Protein AF-A0A2G8KH52-F1 (afdb_monomer)

Mean predicted aligned error: 19.61 Å

Foldseek 3Di:
DFDDDAWDWPDADAAAAAAAAAPVLAFPWFFAADDDIHTDQPQHWPDWDWPDHHRGTDTAPDKDKIKIKIAGPRGHIDIGIYIYHHHHDDPDDDPDDDDPPPPDPQQQAPDPWDWDDDPVNPDIFTDEDPQFDDRRSPDGPVPPVVVPCPVVVVVVVVVVVVVVVVVVVVVVVVVVVVVVVVVVVVVVVVVPD

Secondary structure (DSSP, 8-state):
--------EEE-PPPEEEEEE-GGGTT-EEE---PPPEE--TT-EEEEEES--TT-EEETT-EEEEEEEEEETTS-EEEEEEEEEEEE--------S--S----------TTPEEEE-TTSS-EEEE--TTEESSSS-EEGGG----THHHHHHHHHHHHHHHHHHHHHHHHHHHHHHHHHHHHHHHHHHT--

Solvent-accessible surface area (backbone atoms only — not comparable to full-atom values): 11540 Å² total; per-residue (Å²): 134,82,74,83,76,54,55,52,74,77,41,69,56,72,66,44,78,43,60,75,39,55,58,86,45,60,68,40,68,46,67,46,77,66,71,79,65,42,62,64,50,96,83,50,58,82,43,80,48,63,76,67,56,72,52,46,64,49,46,24,73,45,76,44,79,40,45,37,35,41,30,34,82,74,69,36,61,34,77,48,67,33,44,42,35,35,34,46,41,86,67,86,74,82,78,78,88,74,76,96,73,74,76,76,82,58,59,77,36,32,86,81,22,45,67,45,73,44,95,81,81,78,53,63,47,41,50,48,48,99,59,34,35,67,81,32,18,72,46,45,59,87,74,54,81,69,64,78,52,61,66,53,54,53,52,52,53,53,51,53,52,52,52,50,53,50,52,52,51,52,50,52,50,50,53,50,52,50,52,53,56,51,53,56,53,54,55,61,59,64,72,78,111

InterPro domains:
  IPR000742 EGF-like domain [PS00022] (126-137)
  IPR000742 EGF-like domain [PS50026] (103-138)
  IPR003410 HYR domain [PF02494] (3-84)
  IPR003410 HYR domain [PS50825] (2-88)

Structure (mmCIF, N/CA/C/O backbone):
data_AF-A0A2G8KH52-F1
#
_entry.id   AF-A0A2G8KH52-F1
#
loop_
_atom_site.group_PDB
_atom_site.id
_atom_site.type_symbol
_atom_site.label_atom_id
_atom_site.label_alt_id
_atom_site.label_comp_id
_atom_site.label_asym_id
_atom_site.label_entity_id
_atom_site.label_seq_id
_atom_site.pdbx_PDB_ins_code
_atom_site.Cartn_x
_atom_site.Cartn_y
_atom_site.Cartn_z
_atom_site.occupancy
_atom_site.B_iso_or_equiv
_atom_site.auth_seq_id
_atom_site.auth_comp_id
_atom_site.auth_asym_id
_atom_site.auth_atom_id
_atom_site.pdbx_PDB_model_num
ATOM 1 N N . MET A 1 1 ? 34.834 -14.549 -10.050 1.00 71.62 1 MET A N 1
ATOM 2 C CA . MET A 1 1 ? 33.567 -14.722 -9.312 1.00 71.62 1 MET A CA 1
ATOM 3 C C . MET A 1 1 ? 32.575 -13.744 -9.904 1.00 71.62 1 MET A C 1
ATOM 5 O O . MET A 1 1 ? 33.001 -12.643 -10.227 1.00 71.62 1 MET A O 1
ATOM 9 N N . ALA A 1 2 ? 31.338 -14.173 -10.144 1.00 80.94 2 ALA A N 1
ATOM 10 C CA . ALA A 1 2 ? 30.263 -13.273 -10.552 1.00 80.94 2 ALA A CA 1
ATOM 11 C C . ALA A 1 2 ? 29.682 -12.611 -9.298 1.00 80.94 2 ALA A C 1
ATOM 13 O O . ALA A 1 2 ? 29.644 -13.251 -8.246 1.00 80.94 2 ALA A O 1
ATOM 14 N N . ASP A 1 3 ? 29.290 -11.350 -9.412 1.00 83.12 3 ASP A N 1
ATOM 15 C CA . ASP A 1 3 ? 28.597 -10.639 -8.345 1.00 83.12 3 ASP A CA 1
ATOM 16 C C . ASP A 1 3 ? 27.139 -11.112 -8.261 1.00 83.12 3 ASP A C 1
ATOM 18 O O . ASP A 1 3 ? 26.468 -11.276 -9.279 1.00 83.12 3 ASP A O 1
ATOM 22 N N . THR A 1 4 ? 26.678 -11.378 -7.043 1.00 86.56 4 THR A N 1
ATOM 23 C CA . THR A 1 4 ? 25.345 -11.914 -6.732 1.00 86.56 4 THR A CA 1
ATOM 24 C C . THR A 1 4 ? 24.617 -11.077 -5.681 1.00 86.56 4 THR A C 1
ATOM 26 O O . THR A 1 4 ? 23.618 -11.539 -5.129 1.00 86.56 4 THR A O 1
ATOM 29 N N . ILE A 1 5 ? 25.153 -9.913 -5.307 1.00 85.94 5 ILE A N 1
ATOM 30 C CA . ILE A 1 5 ? 24.564 -9.057 -4.279 1.00 85.94 5 ILE A CA 1
ATOM 31 C C . ILE A 1 5 ? 23.616 -8.076 -4.977 1.00 85.94 5 ILE A C 1
ATOM 33 O O . ILE A 1 5 ? 24.078 -7.264 -5.768 1.00 85.94 5 ILE A O 1
ATOM 37 N N . PRO A 1 6 ? 22.297 -8.127 -4.717 1.00 85.06 6 PRO A N 1
ATOM 38 C CA . PRO A 1 6 ? 21.374 -7.169 -5.302 1.00 85.06 6 PRO A CA 1
ATOM 39 C C . PRO A 1 6 ? 21.569 -5.759 -4.725 1.00 85.06 6 PRO A C 1
ATOM 41 O O . PRO A 1 6 ? 21.970 -5.618 -3.565 1.00 85.06 6 PRO A O 1
ATOM 44 N N . PRO A 1 7 ? 21.223 -4.713 -5.495 1.00 87.81 7 PRO A N 1
ATOM 45 C CA . PRO A 1 7 ? 21.219 -3.340 -4.998 1.00 87.81 7 PRO A CA 1
ATOM 46 C C . PRO A 1 7 ? 20.154 -3.141 -3.906 1.00 87.81 7 PRO A C 1
ATOM 48 O O . PRO A 1 7 ? 19.222 -3.937 -3.767 1.00 87.81 7 PRO A O 1
ATOM 51 N N . VAL A 1 8 ? 20.266 -2.057 -3.133 1.00 87.94 8 VAL A N 1
ATOM 52 C CA . VAL A 1 8 ? 19.383 -1.792 -1.984 1.00 87.94 8 VAL A CA 1
ATOM 53 C C . VAL A 1 8 ? 18.718 -0.422 -2.099 1.00 87.94 8 VAL A C 1
ATOM 55 O O . VAL A 1 8 ? 19.362 0.586 -2.388 1.00 87.94 8 VAL A O 1
ATOM 58 N N . PHE A 1 9 ? 17.411 -0.382 -1.827 1.00 89.38 9 PHE A N 1
ATOM 59 C CA . PHE A 1 9 ? 16.684 0.867 -1.607 1.00 89.38 9 PHE A CA 1
ATOM 60 C C . PHE A 1 9 ? 16.947 1.387 -0.190 1.00 89.38 9 PHE A C 1
ATOM 62 O O . PHE A 1 9 ? 16.737 0.678 0.792 1.00 89.38 9 PHE A O 1
ATOM 69 N N . LEU A 1 10 ? 17.369 2.645 -0.089 1.00 90.81 10 LEU A N 1
ATOM 70 C CA . LEU A 1 10 ? 17.539 3.366 1.173 1.00 90.81 10 LEU A CA 1
ATOM 71 C C . LEU A 1 10 ? 16.207 3.929 1.679 1.00 90.81 10 LEU A C 1
ATOM 73 O O . LEU A 1 10 ? 15.998 4.051 2.885 1.00 90.81 10 LEU A O 1
ATOM 77 N N . SER A 1 11 ? 15.300 4.273 0.761 1.00 90.94 11 SER A N 1
ATOM 78 C CA . SER A 1 11 ? 13.941 4.692 1.092 1.00 90.94 11 SER A CA 1
ATOM 79 C C . SER A 1 11 ? 12.933 4.236 0.043 1.00 90.94 11 SER A C 1
ATOM 81 O O . SER A 1 11 ? 13.217 4.241 -1.153 1.00 90.94 11 SER A O 1
ATOM 83 N N . CYS A 1 12 ? 11.743 3.864 0.515 1.00 92.50 12 CYS A N 1
ATOM 84 C CA . CYS A 1 12 ? 10.591 3.487 -0.296 1.00 92.50 12 CYS A CA 1
ATOM 85 C C . CYS A 1 12 ? 9.347 4.230 0.206 1.00 92.50 12 CYS A C 1
ATOM 87 O O . CYS A 1 12 ? 9.138 4.292 1.422 1.00 92.50 12 CYS A O 1
ATOM 89 N N . PRO A 1 13 ? 8.521 4.802 -0.687 1.00 93.19 13 PRO A N 1
ATOM 90 C CA . PRO A 1 13 ? 7.235 5.369 -0.305 1.00 93.19 13 PRO A CA 1
ATOM 91 C C . PRO A 1 13 ? 6.314 4.312 0.306 1.00 93.19 13 PRO A C 1
ATOM 93 O O . PRO A 1 13 ? 6.342 3.152 -0.091 1.00 93.19 13 PRO A O 1
ATOM 96 N N . ASN A 1 14 ? 5.475 4.739 1.249 1.00 92.62 14 ASN A N 1
ATOM 97 C CA . ASN A 1 14 ? 4.377 3.920 1.756 1.00 92.62 14 ASN A CA 1
ATOM 98 C C . ASN A 1 14 ? 3.140 4.072 0.862 1.00 92.62 14 ASN A C 1
ATOM 100 O O . ASN A 1 14 ? 3.003 5.065 0.142 1.00 92.62 14 ASN A O 1
ATOM 104 N N . ASP A 1 15 ? 2.201 3.138 0.998 1.00 89.81 15 ASP A N 1
ATOM 105 C CA . ASP A 1 15 ? 0.899 3.208 0.338 1.00 89.81 15 ASP 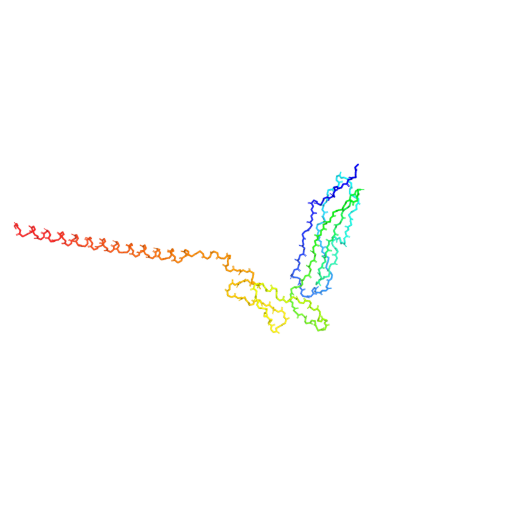A CA 1
ATOM 106 C C . ASP A 1 15 ? 0.169 4.530 0.625 1.00 89.81 15 ASP A C 1
ATOM 108 O O . ASP A 1 15 ? 0.082 5.007 1.761 1.00 89.81 15 ASP A O 1
ATOM 112 N N . MET A 1 16 ? -0.407 5.108 -0.427 1.00 84.94 16 MET A N 1
ATOM 113 C CA . MET A 1 16 ? -1.158 6.355 -0.397 1.00 84.94 16 MET A CA 1
ATOM 114 C C . MET A 1 16 ? -2.645 6.081 -0.622 1.00 84.94 16 MET A C 1
ATOM 116 O O . MET A 1 16 ? -3.093 5.823 -1.742 1.00 84.94 16 MET A O 1
ATOM 120 N N . ILE A 1 17 ? -3.431 6.173 0.452 1.00 87.31 17 ILE A N 1
ATOM 121 C CA . ILE A 1 17 ? -4.868 5.883 0.434 1.00 87.31 17 ILE A CA 1
ATOM 122 C C . ILE A 1 17 ? -5.656 7.162 0.719 1.00 87.31 17 ILE A C 1
ATOM 124 O O . ILE A 1 17 ? -5.614 7.707 1.821 1.00 87.31 17 ILE A O 1
ATOM 128 N N . PHE A 1 18 ? -6.428 7.614 -0.266 1.00 86.94 18 PHE A N 1
ATOM 129 C CA . PHE A 1 18 ? -7.307 8.774 -0.165 1.00 86.94 18 PHE A CA 1
ATOM 130 C C . PHE A 1 18 ? -8.759 8.300 -0.188 1.00 86.94 18 PHE A C 1
ATOM 132 O O . PHE A 1 18 ? -9.246 7.884 -1.229 1.00 86.94 18 PHE A O 1
ATOM 139 N N . ASN A 1 19 ? -9.473 8.361 0.935 1.00 82.81 19 ASN A N 1
ATOM 140 C CA . ASN A 1 19 ? -10.865 7.892 1.049 1.00 82.81 19 ASN A CA 1
ATOM 141 C C . ASN A 1 19 ? -11.895 9.022 1.220 1.00 82.81 19 ASN A C 1
ATOM 143 O O . ASN A 1 19 ? -13.094 8.7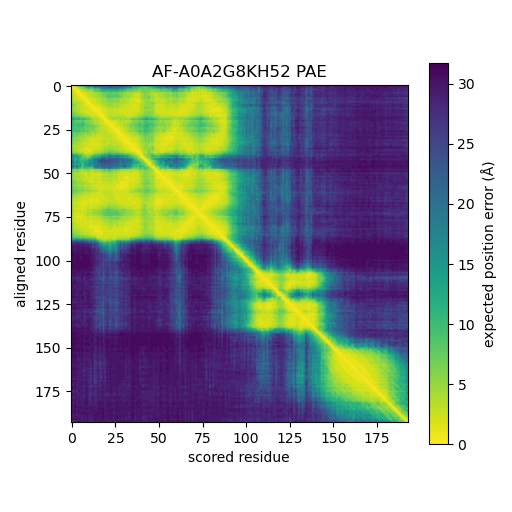71 1.356 1.00 82.81 19 ASN A O 1
ATOM 147 N N . THR A 1 20 ? -11.439 10.275 1.204 1.00 78.12 20 THR A N 1
ATOM 148 C CA . THR A 1 20 ? -12.258 11.458 1.491 1.00 78.12 20 THR A CA 1
ATOM 149 C C . THR A 1 20 ? -12.552 12.328 0.269 1.00 78.12 20 THR A C 1
ATOM 151 O O . THR A 1 20 ? -13.041 13.449 0.420 1.00 78.12 20 THR A O 1
ATOM 154 N N . LEU A 1 21 ? -12.306 11.848 -0.957 1.00 84.00 21 LEU A N 1
ATOM 155 C CA . LEU A 1 21 ? -12.569 12.666 -2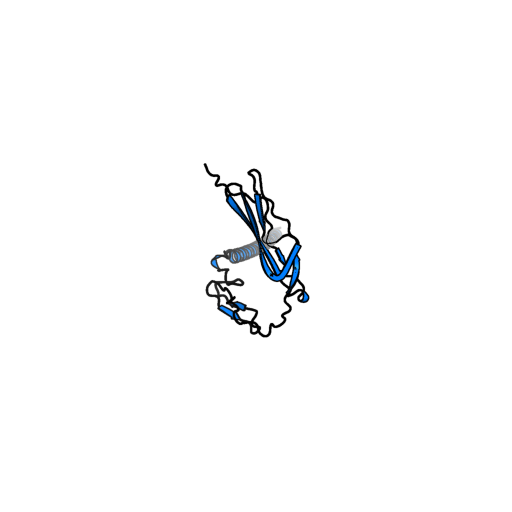.143 1.00 84.00 21 LEU A CA 1
ATOM 156 C C . LEU A 1 21 ? -14.077 12.954 -2.292 1.00 84.00 21 LEU A C 1
ATOM 158 O O . LEU A 1 21 ? -14.912 12.100 -1.970 1.00 84.00 21 LEU A O 1
ATOM 162 N N . PRO A 1 22 ? -14.476 14.139 -2.784 1.00 85.62 22 PRO A N 1
ATOM 163 C CA . PRO A 1 22 ? -15.883 14.429 -3.031 1.00 85.62 22 PRO A CA 1
ATOM 164 C C . PRO A 1 22 ? -16.492 13.429 -4.028 1.00 85.62 22 PRO A C 1
ATOM 166 O O . PRO A 1 22 ? -15.806 13.021 -4.965 1.00 85.62 22 PRO A O 1
ATOM 169 N N . PRO A 1 23 ? -17.793 13.101 -3.942 1.00 81.50 23 PRO A N 1
ATOM 170 C CA . PRO A 1 23 ? -18.446 12.213 -4.910 1.00 81.50 23 PRO A CA 1
ATOM 171 C C . PRO A 1 23 ? -18.358 12.706 -6.361 1.00 81.50 23 PRO A C 1
ATOM 173 O O . PRO A 1 23 ? -18.412 11.915 -7.298 1.00 81.50 23 PRO A O 1
ATOM 176 N N . ALA A 1 24 ? -18.236 14.023 -6.557 1.00 83.38 24 ALA A N 1
ATOM 177 C CA . ALA A 1 24 ? -18.034 14.644 -7.865 1.00 83.38 24 ALA A CA 1
ATOM 178 C C . ALA A 1 24 ? -16.666 14.318 -8.490 1.00 83.38 24 ALA A C 1
ATOM 180 O O . ALA A 1 24 ? -16.505 14.479 -9.694 1.00 83.38 24 ALA A O 1
ATOM 181 N N . ALA A 1 25 ? -15.701 13.851 -7.693 1.00 85.12 25 ALA A N 1
ATOM 182 C CA . ALA A 1 25 ? -14.383 13.468 -8.175 1.00 85.12 25 ALA A CA 1
ATOM 183 C C . ALA A 1 25 ? -14.353 12.070 -8.807 1.00 85.12 25 ALA A C 1
ATOM 185 O O . ALA A 1 25 ? -13.352 11.718 -9.421 1.00 85.12 25 ALA A O 1
ATOM 186 N N . ALA A 1 26 ? -15.422 11.273 -8.679 1.00 85.69 26 ALA A N 1
ATOM 187 C CA . ALA A 1 26 ? -15.471 9.915 -9.211 1.00 85.69 26 ALA A CA 1
ATOM 188 C C . ALA A 1 26 ? -15.149 9.884 -10.715 1.00 85.69 26 ALA A C 1
ATOM 190 O O . ALA A 1 26 ? -15.797 10.558 -11.516 1.00 85.69 26 ALA A O 1
ATOM 191 N N . GLY A 1 27 ? -14.159 9.077 -11.100 1.00 84.25 27 GLY A N 1
ATOM 192 C CA . GLY A 1 27 ? -13.714 8.934 -12.483 1.00 84.25 27 GLY A CA 1
ATOM 193 C C . GLY A 1 27 ? -12.851 10.076 -13.028 1.00 84.25 27 GLY A C 1
ATOM 194 O O . GLY A 1 27 ? -12.435 9.964 -14.182 1.00 84.25 27 GLY A O 1
ATOM 195 N N . LEU A 1 28 ? -12.567 11.130 -12.249 1.00 89.75 28 LEU A N 1
ATOM 196 C CA . LEU A 1 28 ? -11.590 12.162 -12.620 1.00 89.75 28 LEU A CA 1
ATOM 197 C C . LEU A 1 28 ? -10.164 11.617 -12.520 1.00 89.75 28 LEU A C 1
ATOM 199 O O . LEU A 1 28 ? -9.900 10.744 -11.701 1.00 89.75 28 LEU A O 1
ATOM 203 N N . SER A 1 29 ? -9.240 12.169 -13.303 1.00 94.06 29 SER A N 1
ATOM 204 C CA . SER A 1 29 ? -7.806 11.907 -13.153 1.00 94.06 29 SER A CA 1
ATOM 205 C C . SER A 1 29 ? -7.161 13.031 -12.347 1.00 94.06 29 SER A C 1
ATOM 207 O O . SER A 1 29 ? -7.256 14.195 -12.736 1.00 94.06 29 SER A O 1
ATOM 209 N N . ILE A 1 30 ? -6.535 12.693 -11.220 1.00 91.62 30 ILE A N 1
ATOM 210 C CA . ILE A 1 30 ? -5.933 13.654 -10.286 1.00 91.62 30 ILE A CA 1
ATOM 211 C C . ILE A 1 30 ? -4.423 13.409 -10.220 1.00 91.62 30 ILE A C 1
ATOM 213 O O . ILE A 1 30 ? -4.028 12.262 -10.003 1.00 91.62 30 ILE A O 1
ATOM 217 N N . PRO A 1 31 ? -3.577 14.446 -10.376 1.00 95.19 31 PRO A N 1
ATOM 218 C CA . PRO A 1 31 ? -2.136 14.307 -10.212 1.00 95.19 31 PRO A CA 1
ATOM 219 C C . PRO A 1 31 ? -1.784 14.028 -8.749 1.00 95.19 31 PRO A C 1
ATOM 221 O O . PRO A 1 31 ? -2.169 14.794 -7.863 1.00 95.19 31 PRO A O 1
ATOM 224 N N . ILE A 1 32 ? -1.028 12.961 -8.500 1.00 94.62 32 ILE A N 1
ATOM 225 C CA . ILE A 1 32 ? -0.554 12.586 -7.162 1.00 94.62 32 ILE A CA 1
ATOM 226 C C . ILE A 1 32 ? 0.959 12.746 -7.108 1.00 94.62 32 ILE A C 1
ATOM 228 O O . ILE A 1 32 ? 1.669 12.334 -8.017 1.00 94.62 32 ILE A O 1
ATOM 232 N N . SER A 1 33 ? 1.458 13.374 -6.045 1.00 94.75 33 SER A N 1
ATOM 233 C CA . SER A 1 33 ? 2.890 13.576 -5.829 1.00 94.75 33 SER A CA 1
ATOM 234 C C . SER A 1 33 ? 3.356 12.735 -4.649 1.00 94.75 33 SER A C 1
ATOM 236 O O . SER A 1 33 ? 2.730 12.765 -3.592 1.00 94.75 33 SER A O 1
ATOM 238 N N . TRP A 1 34 ? 4.479 12.045 -4.818 1.00 94.81 34 TRP A N 1
ATOM 239 C CA . TRP A 1 34 ? 5.202 11.327 -3.768 1.00 94.81 34 TRP A CA 1
ATOM 240 C C . TRP A 1 34 ? 6.686 11.692 -3.825 1.00 94.81 34 TRP A C 1
ATOM 242 O O . TRP A 1 34 ? 7.155 12.281 -4.801 1.00 94.81 34 TRP A O 1
ATOM 252 N N . THR A 1 35 ? 7.413 11.361 -2.762 1.00 93.62 35 THR A N 1
ATOM 253 C CA . THR A 1 35 ? 8.877 11.431 -2.745 1.00 93.62 35 THR A CA 1
ATOM 254 C C . THR A 1 35 ? 9.422 10.218 -3.483 1.00 93.62 35 THR A C 1
ATOM 256 O O . THR A 1 35 ? 9.022 9.105 -3.161 1.00 93.62 35 THR A O 1
ATOM 259 N N . GLU A 1 36 ? 10.303 10.399 -4.465 1.00 92.50 36 GLU A N 1
ATOM 260 C CA . GLU A 1 36 ? 10.885 9.253 -5.175 1.00 92.50 36 GLU A CA 1
ATOM 261 C C . GLU A 1 36 ? 11.737 8.376 -4.237 1.00 92.50 36 GLU A C 1
ATOM 263 O O . GLU A 1 36 ? 12.361 8.909 -3.313 1.00 92.50 36 GLU A O 1
ATOM 268 N N . PRO A 1 37 ? 11.774 7.046 -4.455 1.00 90.88 37 PRO A N 1
ATOM 269 C CA . PRO A 1 37 ? 12.661 6.155 -3.716 1.00 90.88 37 PRO A CA 1
ATOM 270 C C . PRO A 1 37 ? 14.127 6.562 -3.883 1.00 90.88 37 PRO A C 1
ATOM 272 O O . PRO A 1 37 ? 14.571 6.872 -4.990 1.00 90.88 37 PRO A O 1
ATOM 275 N N . THR A 1 38 ? 14.902 6.492 -2.804 1.00 88.81 38 THR A N 1
ATOM 276 C CA . THR A 1 38 ? 16.364 6.610 -2.871 1.00 88.81 38 THR A CA 1
ATOM 277 C C . THR A 1 38 ? 17.002 5.235 -2.772 1.00 88.81 38 THR A C 1
ATOM 279 O O . THR A 1 38 ? 16.481 4.335 -2.114 1.00 88.81 38 THR A O 1
ATOM 282 N N . TYR A 1 39 ? 18.143 5.064 -3.422 1.00 86.50 39 TYR A N 1
ATOM 283 C CA . TYR A 1 39 ? 18.898 3.818 -3.439 1.00 86.50 39 TYR A CA 1
ATOM 284 C C . TYR A 1 39 ? 20.388 4.118 -3.347 1.00 86.50 39 TYR A C 1
ATOM 286 O O . TYR A 1 39 ? 20.811 5.239 -3.628 1.00 86.50 39 TYR A O 1
ATOM 294 N N . ASP A 1 40 ? 21.145 3.120 -2.909 1.00 80.50 40 ASP A N 1
ATOM 295 C CA . ASP A 1 40 ? 22.598 3.192 -2.850 1.00 80.50 40 ASP A CA 1
ATOM 296 C C . ASP A 1 40 ? 23.205 2.737 -4.186 1.00 80.50 40 ASP A C 1
ATOM 298 O O . ASP A 1 40 ? 22.765 1.746 -4.780 1.00 80.50 40 ASP A O 1
ATOM 302 N N . ASP A 1 41 ? 24.177 3.493 -4.689 1.00 66.25 41 ASP A N 1
ATOM 303 C CA . ASP A 1 41 ? 24.806 3.304 -5.996 1.00 66.25 41 ASP A CA 1
ATOM 304 C C . ASP A 1 41 ? 26.315 3.034 -5.910 1.00 66.25 41 ASP A C 1
ATOM 306 O O . ASP A 1 41 ? 26.984 3.017 -6.946 1.00 66.25 41 ASP A O 1
ATOM 310 N N . GLU A 1 42 ? 26.844 2.736 -4.716 1.00 65.19 42 GLU A N 1
ATOM 311 C CA . GLU A 1 42 ? 28.276 2.516 -4.445 1.00 65.19 42 GLU A CA 1
ATOM 312 C C . GLU A 1 42 ? 28.950 1.415 -5.310 1.00 65.19 42 GLU A C 1
ATOM 314 O O . GLU A 1 42 ? 30.179 1.348 -5.376 1.00 65.19 42 GLU A O 1
ATOM 319 N N . GLY A 1 43 ? 28.179 0.587 -6.033 1.00 61.34 43 GLY A N 1
ATOM 320 C CA . GLY A 1 43 ? 28.661 -0.416 -7.001 1.00 61.34 43 GLY A CA 1
ATOM 321 C C . GLY A 1 43 ? 28.441 -0.090 -8.490 1.00 61.34 43 GLY A C 1
ATOM 322 O O . GLY A 1 43 ? 28.858 -0.866 -9.350 1.00 61.34 43 GLY A O 1
ATOM 323 N N . GLY A 1 44 ? 27.803 1.040 -8.818 1.00 60.78 44 GLY A N 1
ATOM 324 C CA . GLY A 1 44 ? 27.336 1.373 -10.165 1.00 60.78 44 GLY A CA 1
ATOM 325 C C . GLY A 1 44 ? 25.979 0.734 -10.482 1.00 60.78 44 GLY A C 1
ATOM 326 O O . GLY A 1 44 ? 25.894 -0.409 -10.925 1.00 60.78 44 GLY A O 1
ATOM 327 N N . THR A 1 45 ? 24.904 1.501 -10.313 1.00 62.28 45 THR A N 1
ATOM 328 C CA . THR A 1 45 ? 23.531 1.101 -10.664 1.00 62.28 45 THR A CA 1
ATOM 329 C C . THR A 1 45 ? 23.083 1.933 -11.862 1.00 62.28 45 THR A C 1
ATOM 331 O O . THR A 1 45 ? 23.059 3.157 -11.788 1.00 62.28 45 THR A O 1
ATOM 334 N N . ILE A 1 46 ? 22.766 1.302 -13.000 1.00 66.50 46 ILE A N 1
ATOM 335 C CA . ILE A 1 46 ? 22.580 2.041 -14.269 1.00 66.50 46 ILE A CA 1
ATOM 336 C C . ILE A 1 46 ? 21.106 2.298 -14.600 1.00 66.50 46 ILE A C 1
ATOM 338 O O . ILE A 1 46 ? 20.797 3.214 -15.365 1.00 66.50 46 ILE A O 1
ATOM 342 N N . ARG A 1 47 ? 20.164 1.507 -14.074 1.00 66.12 47 ARG A N 1
ATOM 343 C CA . ARG A 1 47 ? 18.803 1.512 -14.629 1.00 66.12 47 ARG A CA 1
ATOM 344 C C . ARG A 1 47 ? 17.713 1.484 -13.566 1.00 66.12 47 ARG A C 1
ATOM 346 O O . ARG A 1 47 ? 17.285 0.412 -13.159 1.00 66.12 47 ARG A O 1
ATOM 353 N N . ALA A 1 48 ? 17.230 2.668 -13.194 1.00 75.06 48 ALA A N 1
ATOM 354 C CA . ALA A 1 48 ? 15.937 2.842 -12.543 1.00 75.06 48 ALA A CA 1
ATOM 355 C C . ALA A 1 48 ? 14.833 2.768 -13.615 1.00 75.06 48 ALA A C 1
ATOM 357 O O . ALA A 1 48 ? 14.697 3.667 -14.443 1.00 75.06 48 ALA A O 1
ATOM 358 N N . ASN A 1 49 ? 14.087 1.665 -13.661 1.00 88.19 49 ASN A N 1
ATOM 359 C CA . ASN A 1 49 ? 12.830 1.591 -14.398 1.00 88.19 49 ASN A CA 1
ATOM 360 C C . ASN A 1 49 ? 11.685 1.915 -13.441 1.00 88.19 49 ASN A C 1
ATOM 362 O O . ASN A 1 49 ? 11.664 1.414 -12.319 1.00 88.19 49 ASN A O 1
ATOM 366 N N . GLN A 1 50 ? 10.722 2.710 -13.888 1.00 92.44 50 GLN A N 1
ATOM 367 C CA . GLN A 1 50 ? 9.570 3.099 -13.083 1.00 92.44 50 GLN A CA 1
ATOM 368 C C . GLN A 1 50 ? 8.298 3.013 -13.912 1.00 92.44 50 GLN A C 1
ATOM 370 O O . GLN A 1 50 ? 8.274 3.376 -15.087 1.00 92.44 50 GLN A O 1
ATOM 375 N N . THR A 1 51 ? 7.238 2.509 -13.293 1.00 95.06 51 THR A N 1
ATOM 376 C CA . THR A 1 51 ? 5.912 2.424 -13.927 1.00 95.06 51 THR A CA 1
ATOM 377 C C . THR A 1 51 ? 5.206 3.776 -13.977 1.00 95.06 51 THR A C 1
ATOM 379 O O . THR A 1 51 ? 4.444 4.023 -14.906 1.00 95.06 51 THR A O 1
ATOM 382 N N . HIS A 1 52 ? 5.470 4.637 -12.991 1.00 95.56 52 HIS A N 1
ATOM 383 C CA . HIS A 1 52 ? 4.866 5.956 -12.834 1.00 95.56 52 HIS A CA 1
ATOM 384 C C . HIS A 1 52 ? 5.898 6.927 -12.258 1.00 95.56 52 HIS A C 1
ATOM 386 O O . HIS A 1 52 ? 6.861 6.508 -11.615 1.00 95.56 52 HIS A O 1
ATOM 392 N N . SER A 1 53 ? 5.685 8.220 -12.478 1.00 95.00 53 SER A N 1
ATOM 393 C CA . SER A 1 53 ? 6.521 9.306 -11.963 1.00 95.00 53 SER A CA 1
ATOM 394 C C . SER A 1 53 ? 5.692 10.264 -11.104 1.00 95.00 53 SER A C 1
ATOM 396 O O . SER A 1 53 ? 4.486 10.405 -11.337 1.00 95.00 53 SER A O 1
ATOM 398 N N . PRO A 1 54 ? 6.295 10.954 -10.118 1.00 95.94 54 PRO A N 1
ATOM 399 C CA . PRO A 1 54 ? 5.569 11.920 -9.310 1.00 95.94 54 PRO A CA 1
ATOM 400 C C . PRO A 1 54 ? 4.835 12.931 -10.190 1.00 95.94 54 PRO A C 1
ATOM 402 O O . PRO A 1 54 ? 5.390 13.453 -11.156 1.00 95.94 54 PRO A O 1
ATOM 405 N N . ARG A 1 55 ? 3.603 13.261 -9.795 1.00 95.75 55 ARG A N 1
ATOM 406 C CA . ARG A 1 55 ? 2.643 14.117 -10.513 1.00 95.75 55 ARG A CA 1
ATOM 407 C C . ARG A 1 55 ? 1.912 13.444 -11.673 1.00 95.75 55 ARG A C 1
ATOM 409 O O . ARG A 1 55 ? 1.079 14.110 -12.296 1.00 95.75 55 ARG A O 1
ATOM 416 N N . ASP A 1 56 ? 2.128 12.153 -11.909 1.00 96.06 56 ASP A N 1
ATOM 417 C CA . ASP A 1 56 ? 1.238 11.372 -12.762 1.00 96.06 56 ASP A CA 1
ATOM 418 C C . ASP A 1 56 ? -0.197 11.416 -12.236 1.00 96.06 56 ASP A C 1
ATOM 420 O O . ASP A 1 56 ? -0.456 11.563 -11.036 1.00 96.06 56 ASP A O 1
ATOM 424 N N . SER A 1 57 ? -1.147 11.352 -13.169 1.00 94.94 57 SER A N 1
ATOM 425 C CA . SER A 1 57 ? -2.567 11.482 -12.861 1.00 94.94 57 SER A CA 1
ATOM 426 C C . SER A 1 57 ? -3.240 10.123 -12.768 1.00 94.94 57 SER A C 1
ATOM 428 O O . SER A 1 57 ? -3.268 9.373 -13.740 1.00 94.94 57 SER A O 1
ATOM 430 N N . PHE A 1 58 ? -3.852 9.852 -11.620 1.00 93.69 58 PHE A N 1
ATOM 431 C CA . PHE A 1 58 ? -4.526 8.590 -11.329 1.00 93.69 58 PHE A CA 1
ATOM 432 C C . PHE A 1 58 ? -6.028 8.790 -11.321 1.00 93.69 58 PHE A C 1
ATOM 434 O O . PHE A 1 58 ? -6.537 9.826 -10.882 1.00 93.69 58 PHE A O 1
ATOM 441 N N . ARG A 1 59 ? -6.747 7.796 -11.832 1.00 91.81 59 ARG A N 1
ATOM 442 C CA . ARG A 1 59 ? -8.194 7.870 -11.944 1.00 91.81 59 ARG A CA 1
ATOM 443 C C . ARG A 1 59 ? -8.848 7.547 -10.604 1.00 91.81 59 ARG A C 1
ATOM 445 O O . ARG A 1 59 ? -8.601 6.505 -10.006 1.00 91.81 59 ARG A O 1
ATOM 452 N N . VAL A 1 60 ? -9.720 8.436 -10.146 1.00 90.00 60 VAL A N 1
ATOM 453 C CA . VAL A 1 60 ? -10.500 8.246 -8.924 1.00 90.00 60 VAL A CA 1
ATOM 454 C C . VAL A 1 60 ? -11.460 7.074 -9.106 1.00 90.00 60 VAL A C 1
ATOM 456 O O . VAL A 1 60 ? -12.323 7.095 -9.987 1.00 90.00 60 VAL A O 1
ATOM 459 N N . GLY A 1 61 ? -11.339 6.089 -8.226 1.00 81.62 61 GLY A N 1
ATOM 460 C CA . GLY A 1 61 ? -12.054 4.819 -8.233 1.00 81.62 61 GLY A CA 1
ATOM 461 C C . GLY A 1 61 ? -11.151 3.620 -8.521 1.00 81.62 61 GLY A C 1
ATOM 462 O O . GLY A 1 61 ? -11.553 2.503 -8.205 1.00 81.62 61 GLY A O 1
ATOM 463 N N . ASP A 1 62 ? -9.950 3.851 -9.057 1.00 84.56 62 ASP A N 1
ATOM 464 C CA . ASP A 1 62 ? -8.994 2.800 -9.395 1.00 84.56 62 ASP A CA 1
ATOM 465 C C . ASP A 1 62 ? -7.907 2.674 -8.309 1.00 84.56 62 ASP A C 1
ATOM 467 O O . ASP A 1 62 ? -7.647 3.602 -7.533 1.00 84.56 62 ASP A O 1
ATOM 471 N N . ILE A 1 63 ? -7.280 1.497 -8.254 1.00 88.31 63 ILE A N 1
ATOM 472 C CA . ILE A 1 63 ? -6.093 1.220 -7.438 1.00 88.31 63 ILE A CA 1
ATOM 473 C C . ILE A 1 63 ? -4.934 1.009 -8.406 1.00 88.31 63 ILE A C 1
ATOM 475 O O . ILE A 1 63 ? -5.038 0.201 -9.330 1.00 88.31 63 ILE A O 1
ATOM 479 N N . THR A 1 64 ? -3.838 1.734 -8.214 1.00 88.38 64 THR A N 1
ATOM 480 C CA . THR A 1 64 ? -2.657 1.647 -9.076 1.00 88.38 64 THR A CA 1
ATOM 481 C C . THR A 1 64 ? -1.442 1.210 -8.272 1.00 88.38 64 THR A C 1
ATOM 483 O O . THR A 1 64 ? -1.147 1.805 -7.240 1.00 88.38 64 THR A O 1
ATOM 486 N N . ASN A 1 65 ? -0.745 0.174 -8.749 1.00 93.12 65 ASN A N 1
ATOM 487 C CA . ASN A 1 65 ? 0.531 -0.259 -8.182 1.00 93.12 65 ASN A CA 1
ATOM 488 C C . ASN A 1 65 ? 1.679 0.493 -8.863 1.00 93.12 65 ASN A C 1
ATOM 490 O O . ASN A 1 65 ? 1.827 0.413 -10.087 1.00 93.12 65 ASN A O 1
ATOM 494 N N . VAL A 1 66 ? 2.474 1.222 -8.082 1.00 94.12 66 VAL A N 1
ATOM 495 C CA . VAL A 1 66 ? 3.656 1.934 -8.561 1.00 94.12 66 VAL A CA 1
ATOM 496 C C . VAL A 1 66 ? 4.887 1.120 -8.206 1.00 94.12 66 VAL A C 1
ATOM 498 O O . VAL A 1 66 ? 5.226 0.968 -7.041 1.00 94.12 66 VAL A O 1
ATOM 501 N N . VAL A 1 67 ? 5.569 0.625 -9.234 1.00 93.69 67 VAL A N 1
ATOM 502 C CA . VAL A 1 67 ? 6.787 -0.182 -9.114 1.00 93.69 67 VAL A CA 1
ATOM 503 C C . VAL A 1 67 ? 7.991 0.590 -9.647 1.00 93.69 67 VAL A C 1
ATOM 505 O O . VAL A 1 67 ? 7.952 1.089 -10.778 1.00 93.69 67 VAL A O 1
ATOM 508 N N . TYR A 1 68 ? 9.050 0.632 -8.840 1.00 93.12 68 TYR A N 1
ATOM 509 C CA . TYR A 1 68 ? 10.403 1.054 -9.189 1.00 93.12 68 TYR A CA 1
ATOM 510 C C . TYR A 1 68 ? 11.330 -0.161 -9.163 1.00 93.12 68 TYR A C 1
ATOM 512 O O . TYR A 1 68 ? 11.283 -0.979 -8.247 1.00 93.12 68 TYR A O 1
ATOM 520 N N . THR A 1 69 ? 12.185 -0.292 -10.170 1.00 91.62 69 THR A N 1
ATOM 521 C CA . THR A 1 69 ? 13.144 -1.391 -10.304 1.00 91.62 69 THR A CA 1
ATOM 522 C C . THR A 1 6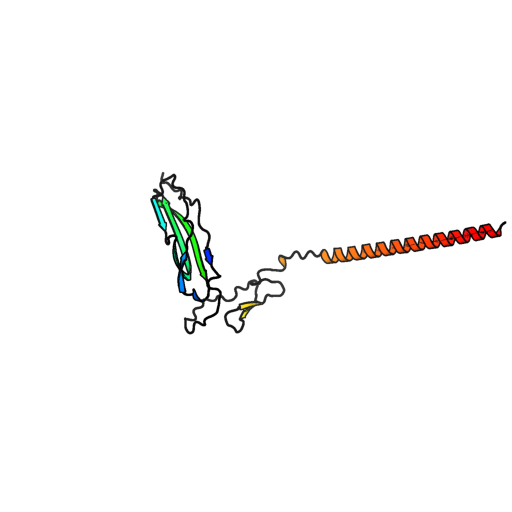9 ? 14.517 -0.823 -10.581 1.00 91.62 69 THR A C 1
ATOM 524 O O . THR A 1 69 ? 14.678 -0.060 -11.529 1.00 91.62 69 THR A O 1
ATOM 527 N N . ILE A 1 70 ? 15.499 -1.222 -9.785 1.00 90.00 70 ILE A N 1
ATOM 528 C CA . ILE A 1 70 ? 16.906 -0.886 -9.993 1.00 90.00 70 ILE A CA 1
ATOM 529 C C . ILE A 1 70 ? 17.684 -2.152 -10.330 1.00 90.00 70 ILE A C 1
ATOM 531 O O . ILE A 1 70 ? 17.380 -3.225 -9.806 1.00 90.00 70 ILE A O 1
ATOM 535 N N . VAL A 1 71 ? 18.658 -2.024 -11.230 1.00 88.00 71 VAL A N 1
ATOM 536 C CA . VAL A 1 71 ? 19.514 -3.127 -11.684 1.00 88.00 71 VAL A CA 1
ATOM 537 C C . VAL A 1 71 ? 20.972 -2.679 -11.646 1.00 88.00 71 VAL A C 1
ATOM 539 O O . VAL A 1 71 ? 21.298 -1.598 -12.154 1.00 88.00 71 VAL A O 1
ATOM 542 N N . ASP A 1 72 ? 21.825 -3.502 -11.043 1.00 87.44 72 ASP A N 1
ATOM 543 C CA . ASP A 1 72 ? 23.271 -3.279 -10.978 1.00 87.44 72 ASP A CA 1
ATOM 544 C C . ASP A 1 72 ? 23.986 -3.670 -12.293 1.00 87.44 72 ASP A C 1
ATOM 546 O O . ASP A 1 72 ? 23.376 -4.121 -13.269 1.00 87.44 72 ASP A O 1
ATOM 550 N N . LEU A 1 73 ? 25.308 -3.487 -12.336 1.00 84.06 73 LEU A N 1
ATOM 551 C CA . LEU A 1 73 ? 26.156 -3.862 -13.474 1.00 84.06 73 LEU A CA 1
ATOM 552 C C . LEU A 1 73 ? 26.251 -5.374 -13.732 1.00 84.06 73 LEU A C 1
ATOM 554 O O . LEU A 1 73 ? 26.597 -5.783 -14.843 1.00 84.06 73 LEU A O 1
ATOM 558 N N . ALA A 1 74 ? 25.984 -6.194 -12.719 1.00 85.94 74 ALA A N 1
ATOM 559 C CA . ALA A 1 74 ? 26.050 -7.648 -12.787 1.00 85.94 74 ALA A CA 1
ATOM 560 C C . ALA A 1 74 ? 24.716 -8.287 -13.215 1.00 85.94 74 ALA A C 1
ATOM 562 O O . ALA A 1 74 ? 24.688 -9.460 -13.591 1.00 85.94 74 ALA A O 1
ATOM 563 N N . GLY A 1 75 ? 23.631 -7.509 -13.224 1.00 86.25 75 GLY A N 1
ATOM 564 C CA . GLY A 1 75 ? 22.282 -7.937 -13.572 1.00 86.25 75 GLY A CA 1
ATOM 565 C C . GLY A 1 75 ? 21.414 -8.332 -12.374 1.00 86.25 75 GLY A C 1
ATOM 566 O O . GLY A 1 75 ? 20.312 -8.839 -12.593 1.00 86.25 75 GLY A O 1
ATOM 567 N N . ASN A 1 76 ? 21.856 -8.106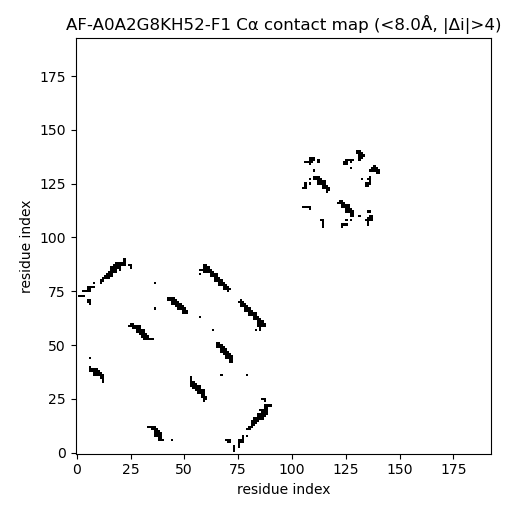 -11.132 1.00 87.56 76 ASN A N 1
ATOM 568 C CA . ASN A 1 76 ? 20.997 -8.289 -9.965 1.00 87.56 76 ASN A CA 1
ATOM 569 C C . ASN A 1 76 ? 20.008 -7.120 -9.866 1.00 87.56 76 ASN A C 1
ATOM 571 O O . ASN A 1 76 ? 20.347 -5.969 -10.150 1.00 87.56 76 ASN A O 1
ATOM 575 N N . ALA A 1 77 ? 18.773 -7.415 -9.459 1.00 89.31 77 ALA A N 1
ATOM 576 C CA . ALA A 1 77 ? 17.687 -6.443 -9.430 1.00 89.31 77 ALA A CA 1
ATOM 577 C C . ALA A 1 77 ? 17.031 -6.354 -8.050 1.00 89.31 77 ALA A C 1
ATOM 579 O O . ALA A 1 77 ? 16.885 -7.361 -7.357 1.00 89.31 77 ALA A O 1
ATOM 580 N N . ALA A 1 78 ? 16.574 -5.154 -7.700 1.00 90.12 78 ALA A N 1
ATOM 581 C CA . ALA A 1 78 ? 15.728 -4.905 -6.540 1.00 90.12 78 ALA A CA 1
ATOM 582 C C . ALA A 1 78 ? 14.501 -4.083 -6.938 1.00 90.12 78 ALA A C 1
ATOM 584 O O . ALA A 1 78 ? 14.557 -3.257 -7.856 1.00 90.12 78 ALA A O 1
ATOM 585 N N . THR A 1 79 ? 13.389 -4.303 -6.236 1.00 92.88 79 THR A N 1
ATOM 586 C CA . THR A 1 79 ? 12.104 -3.649 -6.505 1.00 92.88 79 THR A CA 1
ATOM 587 C C . THR A 1 79 ? 11.556 -2.953 -5.269 1.00 92.88 79 THR A C 1
ATOM 589 O O . THR A 1 79 ? 11.582 -3.510 -4.174 1.00 92.88 79 THR A O 1
ATOM 592 N N . CYS A 1 80 ? 11.017 -1.758 -5.476 1.00 92.44 80 CYS A N 1
ATOM 593 C CA . CYS A 1 80 ? 10.293 -0.966 -4.494 1.00 92.44 80 CYS A CA 1
ATOM 594 C C . CYS A 1 80 ? 8.887 -0.713 -5.040 1.00 92.44 80 CYS A C 1
ATOM 596 O O . CYS A 1 80 ? 8.757 -0.209 -6.158 1.00 92.44 80 CYS A O 1
ATOM 598 N N . GLU A 1 81 ? 7.847 -1.076 -4.291 1.00 94.81 81 GLU A N 1
ATOM 599 C CA . GLU A 1 81 ? 6.460 -0.921 -4.731 1.00 94.81 81 GLU A CA 1
ATOM 600 C C . GLU A 1 81 ? 5.557 -0.329 -3.650 1.00 94.81 81 GLU A C 1
ATOM 602 O O . GLU A 1 81 ? 5.787 -0.538 -2.460 1.00 94.81 81 GLU A O 1
ATOM 607 N N . PHE A 1 82 ? 4.550 0.428 -4.084 1.00 92.38 82 PHE A N 1
ATOM 608 C CA . PHE A 1 82 ? 3.525 1.017 -3.226 1.00 92.38 82 PHE A CA 1
ATOM 609 C C . PHE A 1 82 ? 2.229 1.268 -4.006 1.00 92.38 82 PHE A C 1
ATOM 611 O O . PHE A 1 82 ? 2.224 1.457 -5.227 1.00 92.38 82 PHE A O 1
ATOM 618 N N . LEU A 1 83 ? 1.111 1.299 -3.287 1.00 89.38 83 LEU A N 1
ATOM 619 C CA . LEU A 1 83 ? -0.225 1.463 -3.850 1.00 89.38 83 LEU A CA 1
ATOM 620 C C . LEU A 1 83 ? -0.707 2.913 -3.779 1.00 89.38 83 LEU A C 1
ATOM 622 O O . LEU A 1 83 ? -0.596 3.574 -2.749 1.00 89.38 83 LEU A O 1
ATOM 626 N N . ILE A 1 84 ? -1.345 3.380 -4.853 1.00 91.12 84 ILE A N 1
ATOM 627 C CA . ILE A 1 84 ? -2.127 4.620 -4.879 1.00 91.12 84 ILE A CA 1
ATOM 628 C C . ILE A 1 84 ? -3.604 4.254 -5.029 1.00 91.12 84 ILE A C 1
ATOM 630 O O . ILE A 1 84 ? -4.004 3.620 -6.006 1.00 91.12 84 ILE A O 1
ATOM 634 N N . SER A 1 85 ? -4.424 4.666 -4.061 1.00 88.38 85 SER A N 1
ATOM 635 C CA . SER A 1 85 ? -5.871 4.431 -4.047 1.00 88.38 85 SER A CA 1
ATOM 636 C C . SER A 1 85 ? -6.621 5.743 -3.852 1.00 88.38 85 SER A C 1
ATOM 638 O O . SER A 1 85 ? -6.465 6.418 -2.834 1.00 88.38 85 SER A O 1
ATOM 640 N N . LEU A 1 86 ? -7.448 6.104 -4.835 1.00 88.94 86 LEU A N 1
ATOM 641 C CA . LEU A 1 86 ? -8.263 7.318 -4.823 1.00 88.94 86 LEU A CA 1
ATOM 642 C C . LEU A 1 86 ? -9.742 6.942 -4.747 1.00 88.94 86 LEU A C 1
ATOM 644 O O . LEU A 1 86 ? -10.344 6.556 -5.741 1.00 88.94 86 LEU A O 1
ATOM 648 N N . GLN A 1 87 ? -10.352 7.079 -3.578 1.00 86.12 87 GLN A N 1
ATOM 649 C CA . GLN A 1 87 ? -11.744 6.734 -3.318 1.00 86.12 87 GLN A CA 1
ATOM 650 C C . GLN A 1 87 ? -12.551 7.962 -2.895 1.00 86.12 87 GLN A C 1
ATOM 652 O O . GLN A 1 87 ? -12.110 8.819 -2.124 1.00 86.12 87 GLN A O 1
ATOM 657 N N . THR A 1 88 ? -13.774 8.047 -3.413 1.00 82.94 88 THR A N 1
ATOM 658 C CA . THR A 1 88 ? -14.726 9.081 -3.012 1.00 82.94 88 THR A CA 1
ATOM 659 C C . THR A 1 88 ? -15.455 8.694 -1.736 1.00 82.94 88 THR A C 1
ATOM 661 O O . THR A 1 88 ? -15.865 7.543 -1.588 1.00 82.94 88 THR A O 1
ATOM 664 N N . THR A 1 89 ? -15.759 9.681 -0.899 1.00 73.31 89 THR A N 1
ATOM 665 C CA . THR A 1 89 ? -16.813 9.580 0.116 1.00 73.31 89 THR A CA 1
ATOM 666 C C . THR A 1 89 ? -18.103 9.111 -0.556 1.00 73.31 89 THR A C 1
ATOM 668 O O . THR A 1 89 ? -18.624 9.750 -1.472 1.00 73.31 89 THR A O 1
ATOM 671 N N . GLY A 1 90 ? -18.584 7.926 -0.192 1.00 61.81 90 GLY A N 1
ATOM 672 C CA . GLY A 1 90 ? -19.718 7.311 -0.868 1.00 61.81 90 GLY A CA 1
ATOM 673 C C . GLY A 1 90 ? -20.982 8.162 -0.743 1.00 61.81 90 GLY A C 1
ATOM 674 O O . GLY A 1 90 ? -21.625 8.168 0.298 1.00 61.81 90 GLY A O 1
ATOM 675 N N . THR A 1 91 ? -21.405 8.806 -1.833 1.00 46.38 91 THR A N 1
ATOM 676 C CA . THR A 1 91 ? -22.835 9.037 -2.079 1.00 46.38 91 THR A CA 1
ATOM 677 C C . THR A 1 91 ? -23.210 8.154 -3.258 1.00 46.38 91 THR A C 1
ATOM 679 O O . THR A 1 91 ? -22.765 8.347 -4.389 1.00 46.38 91 THR A O 1
ATOM 682 N N . GLY A 1 92 ? -23.932 7.074 -2.963 1.00 52.66 92 GLY A N 1
ATOM 683 C CA . GLY A 1 92 ? -24.258 6.039 -3.931 1.00 52.66 92 GLY A CA 1
ATOM 684 C C . GLY A 1 92 ? -25.042 6.596 -5.113 1.00 52.66 92 GLY A C 1
ATOM 685 O O . GLY A 1 92 ? -26.258 6.742 -5.047 1.00 52.66 92 GLY A O 1
ATOM 686 N N . ARG A 1 93 ? -24.372 6.819 -6.244 1.00 50.62 93 ARG A N 1
ATOM 687 C CA . ARG A 1 93 ? -25.053 6.807 -7.536 1.00 50.62 93 ARG A CA 1
ATOM 688 C C . ARG A 1 93 ? -25.196 5.351 -7.958 1.00 50.62 93 ARG A C 1
ATOM 690 O O . ARG A 1 93 ? -24.211 4.623 -8.073 1.00 50.62 93 ARG A O 1
ATOM 697 N N . ARG A 1 94 ? -26.445 4.900 -8.103 1.00 57.50 94 ARG A N 1
ATOM 698 C CA . ARG A 1 94 ? -26.781 3.581 -8.647 1.00 57.50 94 ARG A CA 1
ATOM 699 C C . ARG A 1 94 ? -26.108 3.447 -10.017 1.00 57.50 94 ARG A C 1
ATOM 701 O O . ARG A 1 94 ? -26.514 4.133 -10.952 1.00 57.50 94 ARG A O 1
ATOM 708 N N . LYS A 1 95 ? -25.116 2.564 -10.160 1.00 50.59 95 LYS A N 1
ATOM 709 C CA . LYS A 1 95 ? -24.786 2.010 -11.476 1.00 50.59 95 LYS A CA 1
ATOM 710 C C . LYS A 1 95 ? -25.948 1.089 -11.842 1.00 50.59 95 LYS A C 1
ATOM 712 O O . LYS A 1 95 ? -26.053 -0.023 -11.339 1.00 50.59 95 LYS A O 1
ATOM 717 N N . LYS A 1 96 ? -26.880 1.634 -12.620 1.00 63.34 96 LYS A N 1
ATOM 718 C CA . LYS A 1 96 ? -27.788 0.861 -13.459 1.00 63.34 96 LYS A CA 1
ATOM 719 C C . LYS A 1 96 ? -26.896 0.231 -14.537 1.00 63.34 96 LYS A C 1
ATOM 721 O O . LYS A 1 96 ? -26.167 0.958 -15.203 1.00 63.34 96 LYS A O 1
ATOM 726 N N . ASP A 1 97 ? -26.899 -1.094 -14.584 1.00 64.62 97 ASP A N 1
ATOM 727 C CA . ASP A 1 97 ? -26.285 -1.951 -15.603 1.00 64.62 97 ASP A CA 1
ATOM 728 C C . ASP A 1 97 ? -24.747 -1.902 -15.716 1.00 64.62 97 ASP A C 1
ATOM 730 O O . ASP A 1 97 ? -24.195 -1.304 -16.634 1.00 64.62 97 ASP A O 1
ATOM 734 N N . VAL A 1 98 ? -24.039 -2.595 -14.812 1.00 50.69 98 VAL A N 1
ATOM 735 C CA . VAL A 1 98 ? -22.709 -3.171 -15.096 1.00 50.69 98 VAL A CA 1
ATOM 736 C C . VAL A 1 98 ? -22.612 -4.522 -14.388 1.00 50.69 98 VAL A C 1
ATOM 738 O O . VAL A 1 98 ? -22.670 -4.579 -13.165 1.00 50.69 98 VAL A O 1
ATOM 741 N N . ASP A 1 99 ? -22.538 -5.562 -15.215 1.00 49.31 99 ASP A N 1
ATOM 742 C CA . ASP A 1 99 ? -22.164 -6.961 -14.991 1.00 49.31 99 ASP A CA 1
ATOM 743 C C . ASP A 1 99 ? -22.082 -7.476 -13.538 1.00 49.31 99 ASP A C 1
ATOM 745 O O . ASP A 1 99 ? -21.225 -7.079 -12.746 1.00 49.31 99 ASP A O 1
ATOM 749 N N . ILE A 1 100 ? -22.950 -8.443 -13.219 1.00 52.66 100 ILE A N 1
ATOM 750 C CA . ILE A 1 100 ? -22.960 -9.217 -11.969 1.00 52.66 100 ILE A CA 1
ATOM 751 C C . ILE A 1 100 ? -21.836 -10.259 -12.030 1.00 52.66 100 ILE A C 1
ATOM 753 O O . ILE A 1 100 ? -22.054 -11.463 -11.952 1.00 52.66 100 ILE A O 1
ATOM 757 N N . THR A 1 101 ? -20.609 -9.764 -12.120 1.00 49.12 101 THR A N 1
ATOM 758 C CA . THR A 1 101 ? -19.419 -10.487 -11.688 1.00 49.12 101 THR A CA 1
ATOM 759 C C . THR A 1 101 ? -18.785 -9.695 -10.545 1.00 49.12 101 THR A C 1
ATOM 761 O O . THR A 1 101 ? -17.590 -9.420 -10.520 1.00 49.12 101 THR A O 1
ATOM 764 N N . PHE A 1 102 ? -19.614 -9.294 -9.569 1.00 50.38 102 PHE A N 1
ATOM 765 C CA . PHE A 1 102 ? -19.131 -8.931 -8.241 1.00 50.38 102 PHE A CA 1
ATOM 766 C C . PHE A 1 102 ? -18.640 -10.239 -7.631 1.00 50.38 102 PHE A C 1
ATOM 768 O O . PHE A 1 102 ? -19.420 -11.036 -7.108 1.00 50.38 102 PHE A O 1
ATOM 775 N N . THR A 1 103 ? -17.352 -10.520 -7.805 1.00 45.56 103 THR A N 1
ATOM 776 C CA . THR A 1 103 ? -16.640 -11.552 -7.065 1.00 45.56 103 THR A CA 1
ATOM 777 C C . THR A 1 103 ? -16.947 -11.347 -5.596 1.00 45.56 103 THR A C 1
ATOM 779 O O . THR A 1 103 ? -16.369 -10.470 -4.968 1.00 45.56 103 THR A O 1
ATOM 782 N N . LYS A 1 104 ? -17.925 -12.102 -5.092 1.00 48.34 104 LYS A N 1
ATOM 783 C CA . LYS A 1 104 ? -17.980 -12.702 -3.765 1.00 48.34 104 LYS A CA 1
ATOM 784 C C . LYS A 1 104 ? -17.046 -12.027 -2.752 1.00 48.34 104 LYS A C 1
ATOM 786 O O . LYS A 1 104 ? -16.180 -12.686 -2.192 1.00 48.34 104 LYS A O 1
ATOM 791 N N . GLN A 1 105 ? -17.294 -10.763 -2.421 1.00 51.56 105 GLN A N 1
ATOM 792 C CA . GLN A 1 105 ? -16.969 -10.269 -1.090 1.00 51.56 105 GLN A CA 1
ATOM 793 C C . GLN A 1 105 ? -18.129 -10.695 -0.186 1.00 51.56 105 GLN A C 1
ATOM 795 O O . GLN A 1 105 ? -18.834 -9.885 0.401 1.00 51.56 105 GLN A O 1
ATOM 800 N N . ALA A 1 106 ? -18.397 -12.004 -0.185 1.00 58.84 106 ALA A N 1
ATOM 801 C CA . ALA A 1 106 ? -19.256 -12.625 0.801 1.00 58.84 106 ALA A CA 1
ATOM 802 C C . ALA A 1 106 ? -18.577 -12.390 2.147 1.00 58.84 106 ALA A C 1
ATOM 804 O O . ALA A 1 106 ? -17.359 -12.568 2.219 1.00 58.84 106 ALA A O 1
ATOM 805 N N . CYS A 1 107 ? -19.331 -11.952 3.160 1.00 69.12 107 CYS A N 1
ATOM 806 C CA . CYS A 1 107 ? -18.788 -11.665 4.486 1.00 69.12 107 CYS A CA 1
ATOM 807 C C . CYS A 1 107 ? -17.754 -12.737 4.873 1.00 69.12 107 CYS A C 1
ATOM 809 O O . CYS A 1 107 ? -18.123 -13.916 4.926 1.00 69.12 107 CYS A O 1
ATOM 811 N N . PRO A 1 108 ? -16.484 -12.381 5.127 1.00 81.94 108 PRO A N 1
ATOM 812 C CA . PRO A 1 108 ? -15.461 -13.349 5.494 1.00 81.94 108 PRO A CA 1
ATOM 813 C C . PRO A 1 108 ? -15.588 -13.706 6.981 1.00 81.94 108 PRO A C 1
ATOM 815 O O . PRO A 1 108 ? -14.644 -13.547 7.748 1.00 81.94 108 PRO A O 1
ATOM 818 N N . CYS A 1 109 ? -16.779 -14.142 7.402 1.00 87.19 109 CYS A N 1
ATOM 819 C CA . CYS A 1 109 ? -17.026 -14.555 8.776 1.00 87.19 109 CYS A CA 1
ATOM 820 C C . CYS A 1 109 ? -16.188 -15.796 9.088 1.00 87.19 109 CYS A C 1
ATOM 822 O O . CYS A 1 109 ? -16.256 -16.810 8.391 1.00 87.19 109 CYS A O 1
ATOM 824 N N . LEU A 1 110 ? -15.395 -15.703 10.142 1.00 89.06 110 LEU A N 1
ATOM 825 C CA . LEU A 1 110 ? -14.576 -16.767 10.689 1.00 89.06 110 LEU A CA 1
ATOM 826 C C . LEU A 1 110 ? -15.394 -17.589 11.692 1.00 89.06 110 LEU A C 1
ATOM 828 O O . LEU A 1 110 ? -16.522 -17.242 12.046 1.00 89.06 110 LEU A O 1
ATOM 832 N N . ASN A 1 111 ? -14.825 -18.711 12.134 1.00 89.19 111 ASN A N 1
ATOM 833 C CA . ASN A 1 111 ? -15.318 -19.490 13.275 1.00 89.19 111 ASN A CA 1
ATOM 834 C C . ASN A 1 111 ? -16.812 -19.878 13.215 1.00 89.19 111 ASN A C 1
ATOM 836 O O . ASN A 1 111 ? -17.489 -19.970 14.235 1.00 89.19 111 ASN A O 1
ATOM 840 N N . GLY A 1 112 ? -17.329 -20.117 12.004 1.00 85.19 112 GLY A N 1
ATOM 841 C CA . GLY A 1 112 ? -18.713 -20.547 11.784 1.00 85.19 112 GLY A CA 1
ATOM 842 C C . GLY A 1 112 ? -19.759 -19.427 11.827 1.00 85.19 112 GLY A C 1
ATOM 843 O O . GLY A 1 112 ? -20.947 -19.727 11.929 1.00 85.19 112 GLY A O 1
ATOM 844 N N . GLY A 1 113 ? -19.352 -18.155 11.749 1.00 87.94 113 GLY A N 1
ATOM 845 C CA . GLY A 1 113 ? -20.279 -17.026 11.668 1.00 87.94 113 GLY A CA 1
ATOM 846 C C . GLY A 1 113 ? -21.162 -17.047 10.415 1.00 87.94 113 GLY A C 1
ATOM 847 O O . GLY A 1 113 ? -20.729 -17.431 9.326 1.00 87.94 113 GLY A O 1
ATOM 848 N N . VAL A 1 114 ? -22.413 -16.606 10.565 1.00 86.75 114 VAL A N 1
ATOM 849 C CA . VAL A 1 114 ? -23.391 -16.534 9.471 1.00 86.75 114 VAL A CA 1
ATOM 850 C C . VAL A 1 114 ? -23.368 -15.140 8.852 1.00 86.75 114 VAL A C 1
ATOM 852 O O . VAL A 1 114 ? -23.524 -14.141 9.550 1.00 86.75 114 VAL A O 1
ATOM 855 N N . CYS A 1 115 ? -23.208 -15.065 7.533 1.00 85.38 115 CYS A N 1
ATOM 856 C CA . CYS A 1 115 ? -23.285 -13.805 6.797 1.00 85.38 115 CYS A CA 1
ATOM 857 C C . CYS A 1 115 ? -24.750 -13.392 6.615 1.00 85.38 115 CYS A C 1
ATOM 859 O O . CYS A 1 115 ? -25.527 -14.109 5.980 1.00 85.38 115 CYS A O 1
ATOM 861 N N . LEU A 1 116 ? -25.117 -12.231 7.153 1.00 82.75 116 LEU A N 1
ATOM 862 C CA . LEU A 1 116 ? -26.431 -11.627 6.968 1.00 82.75 116 LEU A CA 1
ATOM 863 C C . LEU A 1 116 ? -26.300 -10.424 6.031 1.00 82.75 116 LEU A C 1
ATOM 865 O O . LEU A 1 116 ? -25.537 -9.494 6.295 1.00 82.75 116 LEU A O 1
ATOM 869 N N . ASN A 1 117 ? -27.043 -10.452 4.925 1.00 72.25 117 ASN A N 1
ATOM 870 C CA . ASN A 1 117 ? -27.147 -9.325 4.001 1.00 72.25 117 ASN A CA 1
ATOM 871 C C . ASN A 1 117 ? -28.312 -8.436 4.440 1.00 72.25 117 ASN A C 1
ATOM 873 O O . ASN A 1 117 ? -29.428 -8.926 4.607 1.00 72.25 117 ASN A O 1
ATOM 877 N N . VAL A 1 118 ? -28.066 -7.140 4.612 1.00 74.31 118 VAL A N 1
ATOM 878 C CA . VAL A 1 118 ? -29.136 -6.155 4.806 1.00 74.31 118 VAL A CA 1
ATOM 879 C C . VAL A 1 118 ? -29.758 -5.865 3.435 1.00 74.31 118 VAL A C 1
ATOM 881 O O . VAL A 1 118 ? -29.039 -5.802 2.435 1.00 74.31 118 VAL A O 1
ATOM 884 N N . GLU A 1 119 ? -31.085 -5.705 3.370 1.00 58.03 119 GLU A N 1
ATOM 885 C CA . GLU A 1 119 ? -31.889 -5.573 2.133 1.00 58.03 119 GLU A CA 1
ATOM 886 C C . GLU A 1 119 ? -31.441 -4.446 1.173 1.00 58.03 119 GLU A C 1
ATOM 888 O O . GLU A 1 119 ? -31.842 -4.422 0.012 1.00 58.03 119 GLU A O 1
ATOM 893 N N . ASP A 1 120 ? -30.536 -3.566 1.606 1.00 51.75 120 ASP A N 1
ATOM 894 C CA . ASP A 1 120 ? -29.862 -2.561 0.776 1.00 51.75 120 ASP A CA 1
ATOM 895 C C . ASP A 1 120 ? -28.795 -3.137 -0.180 1.00 51.75 120 ASP A C 1
ATOM 897 O O . ASP A 1 120 ? -28.213 -2.404 -0.988 1.00 51.75 120 ASP A O 1
ATOM 901 N N . GLY A 1 121 ? -28.496 -4.439 -0.093 1.00 52.66 121 GLY A N 1
ATOM 902 C CA . GLY A 1 121 ? -27.620 -5.164 -1.023 1.00 52.66 121 GLY A CA 1
ATOM 903 C C . GLY A 1 121 ? -26.156 -4.706 -1.020 1.00 52.66 121 GLY A C 1
ATOM 904 O O . GLY A 1 121 ? -25.411 -5.021 -1.947 1.00 52.66 121 GLY A O 1
ATOM 905 N N . ARG A 1 122 ? -25.748 -3.919 -0.015 1.00 56.06 122 ARG A N 1
ATOM 906 C CA . ARG A 1 122 ? -24.403 -3.323 0.099 1.00 56.06 122 ARG A CA 1
ATOM 907 C C . ARG A 1 122 ? -23.766 -3.467 1.477 1.00 56.06 122 ARG A C 1
ATOM 909 O O . ARG A 1 122 ? -22.550 -3.353 1.580 1.00 56.06 122 ARG A O 1
ATOM 916 N N . THR A 1 123 ? -24.556 -3.698 2.519 1.00 58.19 123 THR A N 1
ATOM 917 C CA . THR A 1 123 ? -24.081 -3.887 3.892 1.00 58.19 123 THR A CA 1
ATOM 918 C C . THR A 1 123 ? -24.311 -5.335 4.301 1.00 58.19 123 THR A C 1
ATOM 920 O O . THR A 1 123 ? -25.432 -5.842 4.285 1.00 58.19 123 THR A O 1
ATOM 923 N N . SER A 1 124 ? -23.224 -6.021 4.637 1.00 72.50 124 SER A N 1
ATOM 924 C CA . SER A 1 124 ? -23.237 -7.424 5.037 1.00 72.50 124 SER A CA 1
ATOM 925 C C . SER A 1 124 ? -22.453 -7.565 6.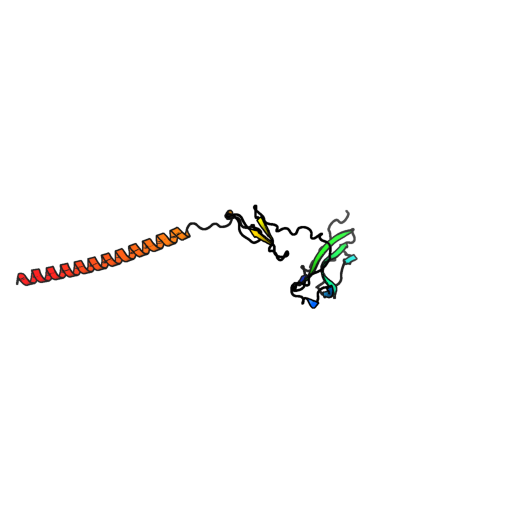341 1.00 72.50 124 SER A C 1
ATOM 927 O O . SER A 1 124 ? -21.328 -7.069 6.415 1.00 72.50 124 SER A O 1
ATOM 929 N N . PHE A 1 125 ? -23.034 -8.188 7.365 1.00 82.94 125 PHE A N 1
ATOM 930 C CA . PHE A 1 125 ? -22.412 -8.333 8.687 1.00 82.94 125 PHE A CA 1
ATOM 931 C C . PHE A 1 125 ? -22.418 -9.789 9.155 1.00 82.94 125 PHE A C 1
ATOM 933 O O . PHE A 1 125 ? -23.233 -10.599 8.704 1.00 82.94 125 PHE A O 1
ATOM 940 N N . CYS A 1 126 ? -21.498 -10.121 10.059 1.00 88.81 126 CYS A N 1
ATOM 941 C CA . CYS A 1 126 ? -21.395 -11.455 10.630 1.00 88.81 126 CYS A CA 1
ATOM 942 C C . CYS A 1 126 ? -22.266 -11.585 11.879 1.00 88.81 126 CYS A C 1
ATOM 944 O O . CYS A 1 126 ? -22.149 -10.807 12.824 1.00 88.81 126 CYS A O 1
ATOM 946 N N . HIS A 1 127 ? -23.130 -12.595 11.893 1.00 90.19 127 HIS A N 1
ATOM 947 C CA . HIS A 1 127 ? -23.771 -13.069 13.108 1.00 90.19 127 HIS A CA 1
ATOM 948 C C . HIS A 1 127 ? -22.897 -14.162 13.723 1.00 90.19 127 HIS A C 1
ATOM 950 O O . HIS A 1 127 ? -22.770 -15.254 13.160 1.00 90.19 127 HIS A O 1
ATOM 956 N N . CYS A 1 128 ? -22.253 -13.840 14.843 1.00 91.69 128 CYS A N 1
ATOM 957 C CA . CYS A 1 128 ? -21.294 -14.731 15.481 1.00 91.69 128 CYS A CA 1
ATOM 958 C C . CYS A 1 128 ? -21.975 -15.734 16.427 1.00 91.69 128 CYS A C 1
ATOM 960 O O . CYS A 1 128 ? -22.944 -15.373 17.098 1.00 91.69 128 CYS A O 1
ATOM 962 N N . PRO A 1 129 ? -21.465 -16.978 16.517 1.00 90.50 129 PRO A N 1
ATOM 963 C CA . PRO A 1 129 ? -21.842 -17.924 17.566 1.00 90.50 129 PRO A CA 1
ATOM 964 C C . PRO A 1 129 ? -21.518 -17.372 18.961 1.00 90.50 129 PRO A C 1
ATOM 966 O O . PRO A 1 129 ? -20.666 -16.498 19.096 1.00 90.50 129 PRO A O 1
ATOM 969 N N . GLU A 1 130 ? -22.131 -17.922 20.014 1.00 88.44 130 GLU A N 1
ATOM 970 C CA . GLU A 1 130 ? -22.027 -17.389 21.389 1.00 88.44 130 GLU A CA 1
ATOM 971 C C . GLU A 1 130 ? -20.591 -17.268 21.948 1.00 88.44 130 GLU A C 1
ATOM 973 O O . GLU A 1 130 ? -20.355 -16.527 22.910 1.00 88.44 130 GLU A O 1
ATOM 978 N N . GLU A 1 131 ? -19.628 -17.979 21.360 1.00 85.75 131 GLU A N 1
ATOM 979 C CA . GLU A 1 131 ? -18.222 -18.014 21.780 1.00 85.75 131 GLU A CA 1
ATOM 980 C C . GLU A 1 131 ? -17.296 -17.081 20.988 1.00 85.75 131 GLU A C 1
ATOM 982 O O . GLU A 1 131 ? -16.116 -16.973 21.331 1.00 85.75 131 GLU A O 1
ATOM 987 N N . TYR A 1 132 ? -17.820 -16.390 19.973 1.00 89.56 132 TYR A N 1
ATOM 988 C CA . TYR A 1 132 ? -17.045 -15.522 19.093 1.00 89.56 132 TYR A CA 1
ATOM 989 C C . TYR A 1 132 ? -17.640 -14.115 19.003 1.00 89.56 132 TYR A C 1
ATOM 991 O O . TYR A 1 132 ? -18.833 -13.891 19.207 1.00 89.56 132 TYR A O 1
ATOM 999 N N . SER A 1 133 ? -16.799 -13.129 18.723 1.00 86.62 133 SER A N 1
ATOM 1000 C CA . SER A 1 133 ? -17.164 -11.716 18.595 1.00 86.62 133 SER A CA 1
ATOM 1001 C C . SER A 1 133 ? -16.252 -11.023 17.576 1.00 86.62 133 SER A C 1
ATOM 1003 O O . SER A 1 133 ? -15.360 -11.654 17.014 1.00 86.62 133 SER A O 1
ATOM 1005 N N . GLY A 1 134 ? -16.497 -9.741 17.302 1.00 84.12 134 GLY A N 1
ATOM 1006 C CA . GLY A 1 134 ? -15.771 -8.980 16.279 1.00 84.12 134 GLY A CA 1
ATOM 1007 C C . GLY A 1 134 ? -16.550 -8.844 14.970 1.00 84.12 134 GLY A C 1
ATOM 1008 O O . GLY A 1 134 ? -17.642 -9.397 14.814 1.00 84.12 134 GLY A O 1
ATOM 1009 N N . MET A 1 135 ? -16.016 -8.061 14.030 1.00 83.31 135 MET A N 1
ATOM 1010 C CA . MET A 1 135 ? -16.701 -7.797 12.753 1.00 83.31 135 MET A CA 1
ATOM 1011 C C . MET A 1 135 ? -16.717 -9.025 11.840 1.00 83.31 135 MET A C 1
ATOM 1013 O O . MET A 1 135 ? -17.595 -9.144 10.985 1.00 83.31 135 MET A O 1
ATOM 1017 N N . LEU A 1 136 ? -15.758 -9.929 12.033 1.00 88.56 136 LEU A N 1
ATOM 1018 C CA . LEU A 1 136 ? -15.566 -11.165 11.290 1.00 88.56 136 LEU A CA 1
ATOM 1019 C C . LEU A 1 136 ? -15.648 -12.404 12.195 1.00 88.56 136 LEU A C 1
ATOM 1021 O O . LEU A 1 136 ? -15.296 -13.486 11.744 1.00 88.56 136 LEU A O 1
ATOM 1025 N N . CYS A 1 137 ? -16.126 -12.295 13.437 1.00 90.56 137 CYS A N 1
ATOM 1026 C CA . CYS A 1 137 ? -16.112 -13.389 14.421 1.00 90.56 137 CYS A CA 1
ATOM 1027 C C . CYS A 1 137 ? -14.698 -13.917 14.739 1.00 90.56 137 CYS A C 1
ATOM 1029 O O . CYS A 1 137 ? -14.509 -15.106 14.999 1.00 90.56 137 CYS A O 1
ATOM 1031 N N . GLU A 1 138 ? -13.701 -13.039 14.677 1.00 90.25 138 GLU A N 1
ATOM 1032 C CA . GLU A 1 138 ? -12.283 -13.303 14.910 1.00 90.25 138 GLU A CA 1
ATOM 1033 C C . GLU A 1 138 ? -11.942 -13.516 16.391 1.00 90.25 138 GLU A C 1
ATOM 1035 O O . GLU A 1 138 ? -11.061 -14.316 16.713 1.00 90.25 138 GLU A O 1
ATOM 1040 N N . ASP A 1 139 ? -12.674 -12.862 17.291 1.00 89.25 139 ASP A N 1
ATOM 1041 C CA . ASP A 1 139 ? -12.372 -12.867 18.716 1.00 89.25 139 ASP A CA 1
ATOM 1042 C C . ASP A 1 139 ? -13.075 -14.033 19.401 1.00 89.25 139 ASP A C 1
ATOM 1044 O O . ASP A 1 139 ? -14.267 -13.975 19.699 1.00 89.25 139 ASP A O 1
ATOM 1048 N N . GLY A 1 140 ? -12.333 -15.106 19.667 1.00 79.00 140 GLY A N 1
ATOM 1049 C CA . GLY A 1 140 ? -12.799 -16.208 20.505 1.00 79.00 140 GLY A CA 1
ATOM 1050 C C . GLY A 1 140 ? -12.672 -15.879 21.992 1.00 79.00 140 GLY A C 1
ATOM 1051 O O . GLY A 1 140 ? -11.676 -15.296 22.429 1.00 79.00 140 GLY A O 1
ATOM 1052 N N . ARG A 1 141 ? -13.622 -16.342 22.815 1.00 70.00 141 ARG A N 1
ATOM 1053 C CA . ARG A 1 141 ? -13.556 -16.211 24.289 1.00 70.00 141 ARG A CA 1
ATOM 1054 C C . ARG A 1 141 ? -12.294 -16.799 24.936 1.00 70.00 141 ARG A C 1
ATOM 1056 O O . ARG A 1 141 ? -12.044 -16.524 26.104 1.00 70.00 141 ARG A O 1
ATOM 1063 N N . ASN A 1 142 ? -11.469 -17.540 24.198 1.00 65.06 142 ASN A N 1
ATOM 1064 C CA . ASN A 1 142 ? -10.174 -18.027 24.677 1.00 65.06 142 ASN A CA 1
ATOM 1065 C C . ASN A 1 142 ? -9.117 -16.914 24.841 1.00 65.06 142 ASN A C 1
ATOM 1067 O O . ASN A 1 142 ? -8.081 -17.168 25.448 1.00 65.06 142 ASN A O 1
ATOM 1071 N N . GLY A 1 143 ? -9.359 -15.703 24.317 1.00 56.38 143 GLY A N 1
ATOM 1072 C CA . GLY A 1 143 ? -8.480 -14.536 24.474 1.00 56.38 143 GLY A CA 1
ATOM 1073 C C . GLY A 1 143 ? -8.903 -13.557 25.571 1.00 56.38 143 GLY A C 1
ATOM 1074 O O . GLY A 1 143 ? -8.146 -12.650 25.908 1.00 56.38 143 GLY A O 1
ATOM 1075 N N . VAL A 1 144 ? -10.084 -13.738 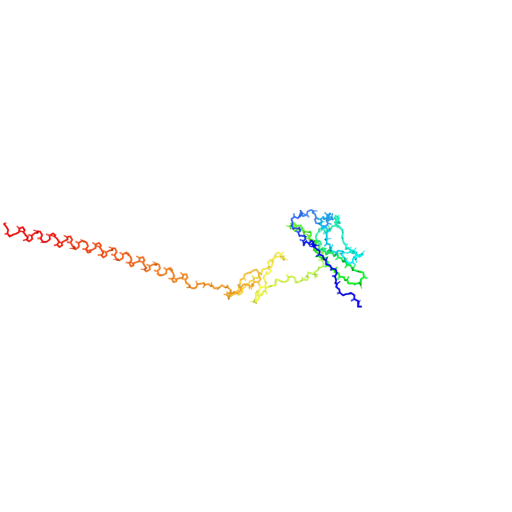26.166 1.00 55.28 144 VAL A N 1
ATOM 1076 C CA . VAL A 1 144 ? -10.437 -13.011 27.381 1.00 55.28 144 VAL A CA 1
ATOM 1077 C C . VAL A 1 144 ? -10.091 -13.937 28.536 1.00 55.28 144 VAL A C 1
ATOM 1079 O O . VAL A 1 144 ? -10.902 -14.768 28.944 1.00 55.28 144 VAL A O 1
ATOM 1082 N N . GLU A 1 145 ? -8.889 -13.774 29.100 1.00 55.56 145 GLU A N 1
ATOM 1083 C CA . GLU A 1 145 ? -8.697 -13.994 30.535 1.00 55.56 145 GLU A CA 1
ATOM 1084 C C . GLU A 1 145 ? -9.688 -13.064 31.243 1.00 55.56 145 GLU A C 1
ATOM 1086 O O . GLU A 1 145 ? -9.360 -11.964 31.689 1.00 55.56 145 GLU A O 1
ATOM 1091 N N . PHE A 1 146 ? -10.959 -13.465 31.284 1.00 51.19 146 PHE A N 1
ATOM 1092 C CA . PHE A 1 146 ? -11.969 -12.789 32.063 1.00 51.19 146 PHE A CA 1
ATOM 1093 C C . PHE A 1 146 ? -11.586 -13.130 33.483 1.00 51.19 146 PHE A C 1
ATOM 1095 O O . PHE A 1 146 ? -11.941 -14.195 33.991 1.00 51.19 146 PHE A O 1
ATOM 1102 N N . ASN A 1 147 ? -10.724 -12.286 34.049 1.00 52.56 147 ASN A N 1
ATOM 1103 C CA . ASN A 1 147 ? -10.113 -12.505 35.334 1.00 52.56 147 ASN A CA 1
ATOM 1104 C C . ASN A 1 147 ? -11.239 -12.761 36.332 1.00 52.56 147 ASN A C 1
ATOM 1106 O O . ASN A 1 147 ? -11.927 -11.850 36.802 1.00 52.56 147 ASN A O 1
ATOM 1110 N N . ARG A 1 148 ? -11.428 -14.044 36.646 1.00 55.62 148 ARG A N 1
ATOM 1111 C CA . ARG A 1 148 ? -12.481 -14.555 37.519 1.00 55.62 148 ARG A CA 1
ATOM 1112 C C . ARG A 1 148 ? -12.317 -14.026 38.947 1.00 55.62 148 ARG A C 1
ATOM 1114 O O . ARG A 1 148 ? -13.113 -14.375 39.804 1.00 55.62 148 ARG A O 1
ATOM 1121 N N . GLN A 1 149 ? -11.316 -13.184 39.214 1.00 57.84 149 GLN A N 1
ATOM 1122 C CA . GLN A 1 149 ? -11.075 -12.499 40.478 1.00 57.84 149 GLN A CA 1
ATOM 1123 C C . GLN A 1 149 ? -11.985 -11.292 40.745 1.00 57.84 149 GLN A C 1
ATOM 1125 O O . GLN A 1 149 ? -12.165 -10.977 41.917 1.00 57.84 149 GLN A O 1
ATOM 1130 N N . LEU A 1 150 ? -12.601 -10.634 39.751 1.00 57.59 150 LEU A N 1
ATOM 1131 C CA . LEU A 1 150 ? -13.505 -9.498 40.028 1.00 57.59 150 LEU A CA 1
ATOM 1132 C C . LEU A 1 150 ? -14.654 -9.819 41.012 1.00 57.59 150 LEU A C 1
ATOM 1134 O O . LEU A 1 150 ? -14.850 -9.037 41.947 1.00 57.59 150 LEU A O 1
ATOM 1138 N N . PRO A 1 151 ? -15.382 -10.952 40.900 1.00 64.75 151 PRO A N 1
ATOM 1139 C CA . PRO A 1 151 ? -16.397 -11.294 41.895 1.00 64.75 151 PRO A CA 1
ATOM 1140 C C . PRO A 1 151 ? -15.789 -11.606 43.271 1.00 64.75 151 PRO A C 1
ATOM 1142 O O . PRO A 1 151 ? -16.379 -11.247 44.287 1.00 64.75 151 PRO A O 1
ATOM 1145 N N . PHE A 1 152 ? -14.597 -12.210 43.340 1.00 69.06 152 PHE A N 1
ATOM 1146 C CA . PHE A 1 152 ? -13.948 -12.506 44.623 1.00 69.06 152 PHE A CA 1
ATOM 1147 C C . PHE A 1 152 ? -13.461 -11.241 45.338 1.00 69.06 152 PHE A C 1
ATOM 1149 O O . PHE A 1 152 ? -13.661 -11.124 46.543 1.00 69.06 152 PHE A O 1
ATOM 1156 N N . VAL A 1 153 ? -12.887 -10.270 44.619 1.00 73.56 153 VAL A N 1
ATOM 1157 C CA . VAL A 1 153 ? -12.435 -8.995 45.207 1.00 73.56 153 VAL A CA 1
ATOM 1158 C C . VAL A 1 153 ? -13.623 -8.201 45.761 1.00 73.56 153 VAL A C 1
ATOM 1160 O O . VAL A 1 153 ? -13.538 -7.672 46.869 1.00 73.56 153 VAL A O 1
ATOM 1163 N N . ALA A 1 154 ? -14.759 -8.183 45.053 1.00 77.25 154 ALA A N 1
ATOM 1164 C CA . ALA A 1 154 ? -15.981 -7.541 45.537 1.00 77.25 154 ALA A CA 1
ATOM 1165 C C . ALA A 1 154 ? -16.546 -8.226 46.798 1.00 77.25 154 ALA A C 1
ATOM 1167 O O . ALA A 1 154 ? -16.889 -7.546 47.765 1.00 77.25 154 ALA A O 1
ATOM 1168 N N . VAL A 1 155 ? -16.591 -9.565 46.832 1.00 84.62 155 VAL A N 1
ATOM 1169 C CA . VAL A 1 155 ? -17.085 -10.328 47.996 1.00 84.62 155 VAL A CA 1
ATOM 1170 C C . VAL A 1 155 ? -16.179 -10.144 49.215 1.00 84.62 155 VAL A C 1
ATOM 1172 O O . VAL A 1 155 ? -16.676 -9.891 50.313 1.00 84.62 155 VAL A O 1
ATOM 1175 N N . VAL A 1 156 ? -14.856 -10.207 49.038 1.00 85.88 156 VAL A N 1
ATOM 1176 C CA . VAL A 1 156 ? -13.893 -9.974 50.127 1.00 85.88 156 VAL A CA 1
ATOM 1177 C C . VAL A 1 156 ? -14.008 -8.538 50.649 1.00 85.88 156 VAL A C 1
ATOM 1179 O O . VAL A 1 156 ? -14.031 -8.339 51.863 1.00 85.88 156 VAL A O 1
ATOM 1182 N N . GLY A 1 157 ? -14.169 -7.549 49.762 1.00 86.62 157 GLY A N 1
ATOM 1183 C CA . GLY A 1 157 ? -14.386 -6.151 50.143 1.00 86.62 157 GLY A CA 1
ATOM 1184 C C . GLY A 1 157 ? -15.630 -5.951 51.015 1.00 86.62 157 GLY A C 1
ATOM 1185 O O . GLY A 1 157 ? -15.553 -5.310 52.063 1.00 86.62 157 GLY A O 1
ATOM 1186 N N . VAL A 1 158 ? -16.761 -6.557 50.640 1.00 91.69 158 VAL A N 1
ATOM 1187 C CA . VAL A 1 158 ? -18.006 -6.492 51.427 1.00 91.69 158 VAL A CA 1
ATOM 1188 C C . VAL A 1 158 ? -17.841 -7.167 52.793 1.00 91.69 158 VAL A C 1
ATOM 1190 O O . VAL A 1 158 ? -18.270 -6.608 53.803 1.00 91.69 158 VAL A O 1
ATOM 1193 N N . LEU A 1 159 ? -17.175 -8.324 52.858 1.00 91.19 159 LEU A N 1
ATOM 1194 C CA . LEU A 1 159 ? -16.931 -9.026 54.122 1.00 91.19 159 LEU A CA 1
ATOM 1195 C C . LEU A 1 159 ? -16.056 -8.209 55.083 1.00 91.19 159 LEU A C 1
ATOM 1197 O O . LEU A 1 159 ? -16.372 -8.133 56.269 1.00 91.19 159 LEU A O 1
ATOM 1201 N N . VAL A 1 160 ? -15.005 -7.546 54.588 1.00 93.06 160 VAL A N 1
ATOM 1202 C CA . VAL A 1 160 ? -14.149 -6.679 55.420 1.00 93.06 160 VAL A CA 1
ATOM 1203 C C . VAL A 1 160 ? -14.938 -5.491 55.978 1.00 93.06 160 VAL A C 1
ATOM 1205 O O . VAL A 1 160 ? -14.797 -5.169 57.159 1.00 93.06 160 VAL A O 1
ATOM 1208 N N . ILE A 1 161 ? -15.811 -4.876 55.172 1.00 93.88 161 ILE A N 1
ATOM 1209 C CA . ILE A 1 161 ? -16.669 -3.770 55.625 1.00 93.88 161 ILE A CA 1
ATOM 1210 C C . ILE A 1 161 ? -17.627 -4.245 56.725 1.00 93.88 161 ILE A C 1
ATOM 1212 O O . ILE A 1 161 ? -17.745 -3.587 57.759 1.00 93.88 161 ILE A O 1
ATOM 1216 N N . ILE A 1 162 ? -18.269 -5.406 56.550 1.00 94.94 162 ILE A N 1
ATOM 1217 C CA . ILE A 1 162 ? -19.184 -5.977 57.552 1.00 94.94 162 ILE A CA 1
ATOM 1218 C C . ILE A 1 162 ? -18.445 -6.268 58.864 1.00 94.94 162 ILE A C 1
ATOM 1220 O O . ILE A 1 162 ? -18.926 -5.891 59.934 1.00 94.94 162 ILE A O 1
ATOM 1224 N N . ILE A 1 163 ? -17.262 -6.886 58.798 1.00 94.75 163 ILE A N 1
ATOM 1225 C CA . ILE A 1 163 ? -16.439 -7.173 59.982 1.00 94.75 163 ILE A CA 1
ATOM 1226 C C . ILE A 1 163 ? -16.037 -5.872 60.690 1.00 94.75 163 ILE A C 1
ATOM 1228 O O . ILE A 1 163 ? -16.126 -5.791 61.916 1.00 94.75 163 ILE A O 1
ATOM 1232 N N . GLY A 1 164 ? -15.658 -4.835 59.937 1.00 94.31 164 GLY A N 1
ATOM 1233 C CA . GLY A 1 164 ? -15.343 -3.516 60.485 1.00 94.31 164 GLY A CA 1
ATOM 1234 C C . GLY A 1 164 ? -16.524 -2.887 61.229 1.00 94.31 164 GLY A C 1
ATOM 1235 O O . GLY A 1 164 ? -16.364 -2.421 62.358 1.00 94.31 164 GLY A O 1
ATOM 1236 N N . ILE A 1 165 ? -17.726 -2.931 60.646 1.00 95.31 165 ILE A N 1
ATOM 1237 C CA . ILE A 1 165 ? -18.951 -2.413 61.278 1.00 95.31 165 ILE A CA 1
ATOM 1238 C C . ILE A 1 165 ? -19.270 -3.184 62.565 1.00 95.31 165 ILE A C 1
ATOM 1240 O O . ILE A 1 165 ? -19.568 -2.565 63.587 1.00 95.31 165 ILE A O 1
ATOM 1244 N N . LEU A 1 166 ? -19.162 -4.516 62.548 1.00 94.94 166 LEU A N 1
ATOM 1245 C CA . LEU A 1 166 ? -19.387 -5.348 63.733 1.00 94.94 166 LEU A CA 1
ATOM 1246 C C . LEU A 1 166 ? -18.373 -5.048 64.841 1.00 94.94 166 LEU A C 1
ATOM 1248 O O . LEU A 1 166 ? -18.761 -4.921 66.000 1.00 94.94 166 LEU A O 1
ATOM 1252 N N . ALA A 1 167 ? -17.095 -4.871 64.505 1.00 93.81 167 ALA A N 1
ATOM 1253 C CA . ALA A 1 167 ? -16.063 -4.510 65.473 1.00 93.81 167 ALA A CA 1
ATOM 1254 C C . ALA A 1 167 ? -16.327 -3.134 66.105 1.00 93.81 167 ALA A C 1
ATOM 1256 O O . ALA A 1 167 ? -16.210 -2.977 67.323 1.00 93.81 167 ALA A O 1
ATOM 1257 N N . ILE A 1 168 ? -16.742 -2.148 65.301 1.00 93.25 168 ILE A N 1
ATOM 1258 C CA . ILE A 1 168 ? -17.136 -0.825 65.801 1.00 93.25 168 ILE A CA 1
ATOM 1259 C C . ILE A 1 168 ? -18.346 -0.958 66.729 1.00 93.25 168 ILE A C 1
ATOM 1261 O O . ILE A 1 168 ? -18.309 -0.433 67.840 1.00 93.25 168 ILE A O 1
ATOM 1265 N N . ALA A 1 169 ? -19.387 -1.690 66.328 1.00 92.75 169 ALA A N 1
ATOM 1266 C CA . ALA A 1 169 ? -20.582 -1.900 67.143 1.00 92.75 169 ALA A CA 1
ATOM 1267 C C . ALA A 1 169 ? -20.254 -2.589 68.479 1.00 92.75 169 ALA A C 1
ATOM 1269 O O . ALA A 1 169 ? -20.676 -2.114 69.534 1.00 92.75 169 ALA A O 1
ATOM 1270 N N . LEU A 1 170 ? -19.432 -3.642 68.462 1.00 92.31 170 LEU A N 1
ATOM 1271 C CA . LEU A 1 170 ? -18.960 -4.325 69.670 1.00 92.31 170 LEU A CA 1
ATOM 1272 C C . LEU A 1 170 ? -18.144 -3.393 70.573 1.00 92.31 170 LEU A C 1
ATOM 1274 O O . LEU A 1 170 ? -18.297 -3.434 71.792 1.00 92.31 170 LEU A O 1
ATOM 1278 N N . CYS A 1 171 ? -17.324 -2.514 69.993 1.00 90.56 171 CYS A N 1
ATOM 1279 C CA . CYS A 1 171 ? -16.578 -1.506 70.744 1.00 90.56 171 CYS A CA 1
ATOM 1280 C C . CYS A 1 171 ? -17.503 -0.458 71.391 1.00 90.56 171 CYS A C 1
ATOM 1282 O O . CYS A 1 171 ? -17.261 -0.024 72.517 1.00 90.56 171 CYS A O 1
ATOM 1284 N N . GLN A 1 172 ? -18.582 -0.057 70.715 1.00 90.00 172 GLN A N 1
ATOM 1285 C CA . GLN A 1 172 ? -19.573 0.856 71.294 1.00 90.00 172 GLN A CA 1
ATOM 1286 C C . GLN A 1 172 ? -20.343 0.189 72.439 1.00 90.00 172 GLN A C 1
ATOM 1288 O O . GLN A 1 172 ? -20.522 0.796 73.494 1.00 90.00 172 GLN A O 1
ATOM 1293 N N . VAL A 1 173 ? -20.742 -1.076 72.271 1.00 89.56 173 VAL A N 1
ATOM 1294 C CA . VAL A 1 173 ? -21.433 -1.846 73.314 1.00 89.56 173 VAL A CA 1
ATOM 1295 C C . VAL A 1 173 ? -20.527 -2.070 74.521 1.00 89.56 173 VAL A C 1
ATOM 1297 O O . VAL A 1 173 ? -20.966 -1.847 75.645 1.00 89.56 173 VAL A O 1
ATOM 1300 N N . SER A 1 174 ? -19.256 -2.432 74.323 1.00 86.31 174 SER A N 1
ATOM 1301 C CA . SER A 1 174 ? -18.319 -2.634 75.434 1.00 86.31 174 SER A CA 1
ATOM 1302 C C . SER A 1 174 ? -18.051 -1.342 76.208 1.0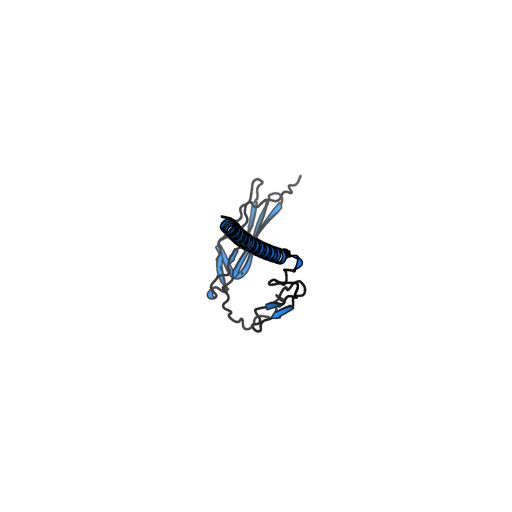0 86.31 174 SER A C 1
ATOM 1304 O O . SER A 1 174 ? -18.051 -1.361 77.438 1.00 86.31 174 SER A O 1
ATOM 1306 N N . LYS A 1 175 ? -17.921 -0.198 75.520 1.00 87.81 175 LYS A N 1
ATOM 1307 C CA . LYS A 1 175 ? -17.843 1.124 76.166 1.00 87.81 175 LYS A CA 1
ATOM 1308 C C . LYS A 1 175 ? -19.104 1.448 76.960 1.00 87.81 175 LYS A C 1
ATOM 1310 O O . LYS A 1 175 ? -19.004 2.007 78.050 1.00 87.81 175 LYS A O 1
ATOM 1315 N N . ASN A 1 176 ? -20.277 1.107 76.431 1.00 84.81 176 ASN A N 1
ATOM 1316 C CA . ASN A 1 176 ? -21.540 1.370 77.110 1.00 84.81 176 ASN A CA 1
ATOM 1317 C C . ASN A 1 176 ? -21.718 0.477 78.350 1.00 84.81 176 ASN A C 1
ATOM 1319 O O . ASN A 1 176 ? -22.086 0.971 79.411 1.00 84.81 176 ASN A O 1
ATOM 1323 N N . LEU A 1 177 ? -21.365 -0.809 78.252 1.00 80.25 177 LEU A N 1
ATOM 1324 C CA . LEU A 1 177 ? -21.359 -1.745 79.382 1.00 80.25 177 LEU A CA 1
ATOM 1325 C C . LEU A 1 177 ? -20.346 -1.340 80.458 1.00 80.25 177 LEU A C 1
ATOM 1327 O O . LEU A 1 177 ? -20.643 -1.427 81.644 1.00 80.25 177 LEU A O 1
ATOM 1331 N N . PHE A 1 178 ? -19.171 -0.844 80.063 1.00 77.75 178 PHE A N 1
ATOM 1332 C CA . PHE A 1 178 ? -18.184 -0.331 81.010 1.00 77.75 178 PHE A CA 1
ATOM 1333 C C . PHE A 1 178 ? -18.696 0.908 81.757 1.00 77.75 178 PHE A C 1
ATOM 1335 O O . PHE A 1 178 ? -18.549 0.979 82.973 1.00 77.75 178 PHE A O 1
ATOM 1342 N N . LYS A 1 179 ? -19.363 1.842 81.063 1.00 77.44 179 LYS A N 1
ATOM 1343 C CA . LYS A 1 179 ? -20.006 3.004 81.701 1.00 77.44 179 LYS A CA 1
ATOM 1344 C C . LYS A 1 179 ? -21.105 2.596 82.685 1.00 77.44 179 LYS A C 1
ATOM 1346 O O . LYS A 1 179 ? -21.140 3.123 83.789 1.00 77.44 179 LYS A O 1
ATOM 1351 N N . GLN A 1 180 ? -21.958 1.640 82.311 1.00 74.19 180 GLN A N 1
ATOM 1352 C CA . GLN A 1 180 ? -23.007 1.114 83.195 1.00 74.19 180 GLN A CA 1
ATOM 1353 C C . GLN A 1 180 ? -22.408 0.436 84.439 1.00 74.19 180 GLN A C 1
ATOM 1355 O O . GLN A 1 180 ? -22.823 0.724 85.556 1.00 74.19 180 GLN A O 1
ATOM 1360 N N . ASN A 1 181 ? -21.361 -0.380 84.273 1.00 66.88 181 ASN A N 1
ATOM 1361 C CA . ASN A 1 181 ? -20.668 -1.027 85.393 1.00 66.88 181 ASN A CA 1
ATOM 1362 C C . ASN A 1 181 ? -19.895 -0.042 86.291 1.00 66.88 181 ASN A C 1
ATOM 1364 O O . ASN A 1 181 ? -19.674 -0.345 87.462 1.00 66.88 181 ASN A O 1
ATOM 1368 N N . GLN A 1 182 ? -19.459 1.112 85.770 1.00 66.62 182 GLN A N 1
ATOM 1369 C CA . GLN A 1 182 ? -18.879 2.181 86.591 1.00 66.62 182 GLN A CA 1
ATOM 1370 C C . GLN A 1 182 ? -19.945 2.915 87.417 1.00 66.62 182 GLN A C 1
ATOM 1372 O O . GLN A 1 182 ? -19.687 3.187 88.583 1.00 66.62 182 GLN A O 1
ATOM 1377 N N . MET A 1 183 ? -21.141 3.154 86.866 1.00 58.38 183 MET A N 1
ATOM 1378 C CA . MET A 1 183 ? -22.257 3.773 87.603 1.00 58.38 183 MET A CA 1
ATOM 1379 C C . MET A 1 183 ? -22.755 2.887 88.755 1.00 58.38 183 MET A C 1
ATOM 1381 O O . MET A 1 183 ? -22.923 3.368 89.868 1.00 58.38 183 MET A O 1
ATOM 1385 N N . VAL A 1 184 ? -22.871 1.571 88.536 1.00 60.91 184 VAL A N 1
ATOM 1386 C CA . VAL A 1 184 ? -23.256 0.614 89.596 1.00 60.91 184 VAL A CA 1
ATOM 1387 C C . VAL A 1 184 ? -22.227 0.561 90.738 1.00 60.91 184 VAL A C 1
ATOM 1389 O O . VAL A 1 184 ? -22.597 0.361 91.892 1.00 60.91 184 VAL A O 1
ATOM 1392 N N . LYS A 1 185 ? -20.935 0.775 90.445 1.00 58.28 185 LYS A N 1
ATOM 1393 C CA . LYS A 1 185 ? -19.881 0.823 91.474 1.00 58.28 185 LYS A CA 1
ATOM 1394 C C . LYS A 1 185 ? -19.873 2.117 92.290 1.00 58.28 185 LYS A C 1
ATOM 1396 O O . LYS A 1 185 ? -19.465 2.068 93.445 1.00 58.28 185 LYS A O 1
ATOM 1401 N N . GLU A 1 186 ? -20.277 3.253 91.722 1.00 57.41 186 GLU A N 1
ATOM 1402 C CA . GLU A 1 186 ? -20.416 4.499 92.494 1.00 57.41 186 GLU A CA 1
ATOM 1403 C C . GLU A 1 186 ? -21.623 4.441 93.440 1.00 57.41 186 GLU A C 1
ATOM 1405 O O . GLU A 1 186 ? -21.509 4.865 94.591 1.00 57.41 186 GLU A O 1
ATOM 1410 N N . ASP A 1 187 ? -22.727 3.821 93.012 1.00 53.72 187 ASP A N 1
ATOM 1411 C CA . ASP A 1 187 ? -23.911 3.629 93.857 1.00 53.72 187 ASP A CA 1
ATOM 1412 C C . ASP A 1 187 ? -23.651 2.664 95.033 1.00 53.72 187 ASP A C 1
ATOM 1414 O O . ASP A 1 187 ? -24.116 2.919 96.141 1.00 53.72 187 ASP A O 1
ATOM 1418 N N . GLU A 1 188 ? -22.857 1.595 94.858 1.00 56.19 188 GLU A N 1
ATOM 1419 C CA . GLU A 1 188 ? -22.474 0.706 95.976 1.00 56.19 188 GLU A CA 1
ATOM 1420 C C . GLU A 1 188 ? -21.619 1.412 97.044 1.00 56.19 188 GLU A C 1
ATOM 1422 O O . GLU A 1 188 ? -21.740 1.106 98.230 1.00 56.19 188 GLU A O 1
ATOM 1427 N N . VAL A 1 189 ? -20.774 2.375 96.660 1.00 55.47 189 VAL A N 1
ATOM 1428 C CA . VAL A 1 189 ? -19.919 3.119 97.605 1.00 55.47 189 VAL A CA 1
ATOM 1429 C C . VAL A 1 189 ? -20.712 4.197 98.355 1.00 55.47 189 VAL A C 1
ATOM 1431 O O . VAL A 1 189 ? -20.401 4.490 99.508 1.00 55.47 189 VAL A O 1
ATOM 1434 N N . ALA A 1 190 ? -21.774 4.744 97.757 1.00 55.91 190 ALA A N 1
ATOM 1435 C CA . ALA A 1 190 ? -22.639 5.740 98.394 1.00 55.91 190 ALA A CA 1
ATOM 1436 C C . ALA A 1 190 ? -23.588 5.162 99.468 1.00 55.91 190 ALA A C 1
ATOM 1438 O O . ALA A 1 190 ? -24.164 5.927 100.236 1.00 55.91 190 ALA A O 1
ATOM 1439 N N . ILE A 1 191 ? -23.753 3.835 99.549 1.00 55.53 191 ILE A N 1
ATOM 1440 C CA . ILE A 1 191 ? -24.658 3.174 100.512 1.00 55.53 191 ILE A CA 1
ATOM 1441 C C . ILE A 1 191 ? -23.945 2.810 101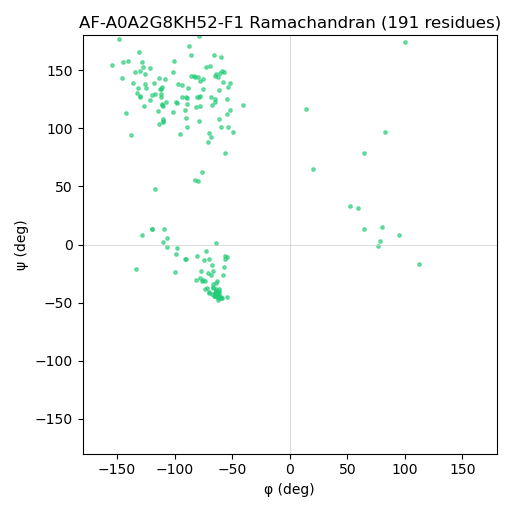.837 1.00 55.53 191 ILE A C 1
ATOM 1443 O O . ILE A 1 191 ? -24.609 2.492 102.823 1.00 55.53 191 ILE A O 1
ATOM 1447 N N . ILE A 1 192 ? -22.607 2.874 101.903 1.00 56.88 192 ILE A N 1
ATOM 1448 C CA . ILE A 1 192 ? -21.807 2.393 103.056 1.00 56.88 192 ILE A CA 1
ATOM 1449 C C . ILE A 1 192 ? -21.227 3.545 103.916 1.00 56.88 192 ILE A C 1
ATOM 1451 O O . ILE A 1 192 ? -20.494 3.279 104.866 1.00 56.88 192 ILE A O 1
ATOM 1455 N N . ASN A 1 193 ? -21.562 4.814 103.649 1.00 45.41 193 ASN A N 1
ATOM 1456 C CA . ASN A 1 193 ? -21.062 5.965 104.423 1.00 45.41 193 ASN A CA 1
ATOM 1457 C C . ASN A 1 193 ? -22.177 6.784 105.080 1.00 45.41 193 ASN A C 1
ATOM 1459 O O . ASN A 1 193 ? -23.148 7.126 104.371 1.00 45.41 193 ASN A O 1
#

Nearest PDB structures (foldseek):
  7qfk-assembly1_A  TM=4.912E-01  e=2.854E-02  Lactobacillus acidophilus
  7qfj-assembly5_E  TM=4.746E-01  e=2.702E-02  Lactobacillus acidophilus
  7qfj-assembly6_F  TM=4.790E-01  e=3.966E-02  Lactobacillus acidophilus
  7qfk-assembly2_B  TM=4.768E-01  e=5.512E-02  Lactobacillus acidophilus
  7qfj-assembly2_B  TM=4.665E-01  e=4.675E-02  Lactobacillus acidophilus

Organism: Stichopus japonicus (NCBI:txid307972)

Sequence (193 aa):
MADTIPPVFLSCPNDMIFNTLPPAAAGLSIPISWTEPTYDDEGGTIRANQTHSPRDSFRVGDITNVVYTIVDLAGNAATCEFLISLQTTGTGRRKKDVDITFTKQACPCLNGGVCLNVEDGRTSFCHCPEEYSGMLCEDGRNGVEFNRQLPFVAVVGVLVIIIGILAIALCQVSKNLFKQNQMVKEDEVAIIN

Radius of gyration: 38.15 Å; Cα contacts (8 Å, |Δi|>4): 272; chains: 1; bounding box: 66×35×120 Å

pLDDT: mean 79.21, std 14.99, range [45.41, 96.06]